Protein AF-A0A2E0ZJZ7-F1 (afdb_monomer_lite)

Sequence (362 aa):
MSSKTAFTGLAMPVFTAFGWAGEETAINYALDQLEQFVHMLHNNLSRQAKGDLPFAGLSKANQSVYISASESPEEDLHIAFFARPLSLEMQLALTDTKALAKALKNAEAQPVMAHRLITELGAEWSFRLQQVQVDDESGEQAHYQDMFKDSITALSPELSAEILSKANYLNSEDKWVTPFFLSRRIPAEQAAAMGLAITDVLRDQIDELLPLIHFLTGRRATSKRKSKPKARTVKPMMGGKDSEEIDVSLETVLKPEDGFTHVSKVKPLHLRRGFINLTSAHWPFFAINSRTETRPVTIYYDGVYDKDSAVWRMLPNDMARIVLSPSVHHWYEDNFSENDEIHVTVTRLDDDEIQISLRPEE

Foldseek 3Di:
DDDPDQQFFQALLLQQCQDPDRDPVSLVVNQSNQQNLFVVLLVPADPQLCQQFVDWGGDPVVSWIKGDNDNPRQQEWIWIWDRHNWWIKTKTKHFHLVLLLQLLVLCLVPVVVLLCLLLVLDQQKWKWKFKWFQDPPPRDIHTDGILDTGGSLPCDSVSSNVSSNVQSVQSVDPGIHIMIMMMGIDTNVRSNVCTSCNSVVVSVSSVSNSVVSCSSRVPDRPPDDDDDDDDDDDDDDDDDDDDDDDDDDDDDDDPPLFWDKDKFWDAPCCLVQVKTWDALVCLVSQDPDPPDFKHFAWEDESSDTDRPWIWGQDPDRRIIMTHHDPVVSVVCNVPDDHGWMKMWIWGQDPPRHIYIYIDGDD

Radius of gyration: 24.53 Å; chains: 1; bounding box: 74×46×66 Å

pLDDT: mean 85.13, std 19.05, range [25.17, 98.06]

Structure (mmCIF, N/CA/C/O backbone):
data_AF-A0A2E0ZJZ7-F1
#
_entry.id   AF-A0A2E0ZJZ7-F1
#
loop_
_atom_site.group_PDB
_atom_site.id
_atom_site.type_symbol
_atom_site.label_atom_id
_atom_site.label_alt_id
_atom_site.label_comp_id
_atom_site.label_asym_id
_atom_site.label_entity_id
_atom_site.label_seq_id
_atom_site.pdbx_PDB_ins_code
_atom_site.Cartn_x
_atom_site.Cartn_y
_atom_site.Cartn_z
_atom_site.occupancy
_atom_site.B_iso_or_equiv
_atom_site.auth_seq_id
_atom_site.auth_comp_id
_atom_site.auth_asym_id
_atom_site.auth_atom_id
_atom_site.pdbx_PDB_model_num
ATOM 1 N N . MET A 1 1 ? -28.013 -5.991 26.334 1.00 32.47 1 MET A N 1
ATOM 2 C CA . MET A 1 1 ? -28.778 -7.032 25.615 1.00 32.47 1 MET A CA 1
ATOM 3 C C . MET A 1 1 ? -28.262 -7.041 24.187 1.00 32.47 1 MET A C 1
ATOM 5 O O . MET A 1 1 ? -28.551 -6.101 23.469 1.00 32.47 1 MET A O 1
ATOM 9 N N . SER A 1 2 ? -27.429 -8.014 23.809 1.00 35.34 2 SER A N 1
ATOM 10 C CA . SER A 1 2 ? -26.933 -8.128 22.430 1.00 35.34 2 SER A CA 1
ATOM 11 C C . SER A 1 2 ? -28.063 -8.702 21.576 1.00 35.34 2 SER A C 1
ATOM 13 O O . SER A 1 2 ? -28.368 -9.894 21.662 1.00 35.34 2 SER A O 1
ATOM 15 N N . SER A 1 3 ? -28.761 -7.854 20.819 1.00 39.97 3 SER A N 1
ATOM 16 C CA . SER A 1 3 ? -29.604 -8.359 19.742 1.00 39.97 3 SER A CA 1
ATOM 17 C C . SER A 1 3 ? -28.661 -8.908 18.679 1.00 39.97 3 SER A C 1
ATOM 19 O O . SER A 1 3 ? -27.978 -8.142 18.007 1.00 39.97 3 SER A O 1
ATOM 21 N N . LYS A 1 4 ? -28.610 -10.237 18.545 1.00 52.44 4 LYS A N 1
ATOM 22 C CA . LYS A 1 4 ? -27.996 -10.933 17.407 1.00 52.44 4 LYS A CA 1
ATOM 23 C C . LYS A 1 4 ? -28.802 -10.636 16.137 1.00 52.44 4 LYS A C 1
ATOM 25 O O . LYS A 1 4 ? -29.485 -11.510 15.609 1.00 52.44 4 LYS A O 1
ATOM 30 N N . THR A 1 5 ? -28.806 -9.389 15.690 1.00 62.69 5 THR A N 1
ATOM 31 C CA . THR A 1 5 ? -29.208 -9.052 14.333 1.00 62.69 5 THR A CA 1
ATOM 32 C C . THR A 1 5 ? -28.130 -9.583 13.397 1.00 62.69 5 THR A C 1
ATOM 34 O O . THR A 1 5 ? -26.939 -9.481 13.680 1.00 62.69 5 THR A O 1
ATOM 37 N N . ALA A 1 6 ? -28.551 -10.254 12.327 1.00 78.25 6 ALA A N 1
ATOM 38 C CA . ALA A 1 6 ? -27.631 -10.636 11.268 1.00 78.25 6 ALA A CA 1
ATOM 39 C C . ALA A 1 6 ? -27.113 -9.355 10.603 1.00 78.25 6 ALA A C 1
ATOM 41 O O . ALA A 1 6 ? -27.899 -8.436 10.363 1.00 78.25 6 ALA A O 1
ATOM 42 N N . PHE A 1 7 ? -25.816 -9.304 10.301 1.00 88.75 7 PHE A N 1
ATOM 43 C CA . PHE A 1 7 ? -25.259 -8.210 9.517 1.00 88.75 7 PHE A CA 1
ATOM 44 C C . PHE A 1 7 ? -25.985 -8.138 8.168 1.00 88.75 7 PHE A C 1
ATOM 46 O O . PHE A 1 7 ? -26.185 -9.166 7.522 1.00 88.75 7 PHE A O 1
ATOM 53 N N . THR A 1 8 ? -26.401 -6.940 7.756 1.00 87.19 8 THR A N 1
ATOM 54 C CA . THR A 1 8 ? -27.129 -6.708 6.490 1.00 87.19 8 THR A CA 1
ATOM 55 C C . THR A 1 8 ? -26.421 -5.716 5.564 1.00 87.19 8 THR A C 1
ATOM 57 O O . THR A 1 8 ? -26.910 -5.438 4.470 1.00 87.19 8 THR A O 1
ATOM 60 N N . GLY A 1 9 ? -25.250 -5.220 5.970 1.00 91.25 9 GLY A N 1
ATOM 61 C CA . GLY A 1 9 ? -24.510 -4.159 5.292 1.00 91.25 9 GLY A CA 1
ATOM 62 C C . GLY A 1 9 ? -24.256 -2.957 6.201 1.00 91.25 9 GLY A C 1
ATOM 63 O O . GLY A 1 9 ? -24.811 -2.854 7.294 1.00 91.25 9 GLY A O 1
ATOM 64 N N . LEU A 1 10 ? -23.418 -2.030 5.736 1.00 92.75 10 LEU A N 1
ATOM 65 C CA . LEU A 1 10 ? -23.143 -0.764 6.423 1.00 92.75 10 LEU A CA 1
ATOM 66 C C . LEU A 1 10 ? -24.044 0.339 5.859 1.00 92.75 10 LEU A C 1
ATOM 68 O O . LEU A 1 10 ? -23.661 1.042 4.936 1.00 92.75 10 LEU A O 1
ATOM 72 N N . ALA A 1 11 ? -25.263 0.481 6.376 1.00 91.56 11 ALA A N 1
ATOM 73 C CA . ALA A 1 11 ? -26.208 1.482 5.874 1.00 91.56 11 ALA A CA 1
ATOM 74 C C . ALA A 1 11 ? -25.771 2.931 6.189 1.00 91.56 11 ALA A C 1
ATOM 76 O O . ALA A 1 11 ? -25.038 3.172 7.147 1.00 91.56 11 ALA A O 1
ATOM 77 N N . MET A 1 12 ? -26.302 3.915 5.446 1.00 91.12 12 MET A N 1
ATOM 78 C CA . MET A 1 12 ? -26.011 5.350 5.646 1.00 91.12 12 MET A CA 1
ATOM 79 C C . MET A 1 12 ? -26.075 5.838 7.107 1.00 91.12 12 MET A C 1
ATOM 81 O O . MET A 1 12 ? -25.184 6.598 7.490 1.00 91.12 12 MET A O 1
ATOM 85 N N . PRO A 1 13 ? -27.030 5.386 7.953 1.00 87.56 13 PRO A N 1
ATOM 86 C CA . PRO A 1 13 ? -27.056 5.747 9.370 1.00 87.56 13 PRO A CA 1
ATOM 87 C C . PRO A 1 13 ? -25.759 5.454 10.137 1.00 87.56 13 PRO A C 1
ATOM 89 O O . PRO A 1 13 ? -25.415 6.216 11.037 1.00 87.56 13 PRO A O 1
ATOM 92 N N . VAL A 1 14 ? -25.017 4.400 9.766 1.00 87.44 14 VAL A N 1
ATOM 93 C CA . VAL A 1 14 ? -23.718 4.061 10.374 1.00 87.44 14 VAL A CA 1
ATOM 94 C C . VAL A 1 14 ? -22.706 5.182 10.142 1.00 87.44 14 VAL A C 1
ATOM 96 O O . VAL A 1 14 ? -21.990 5.565 11.058 1.00 87.44 14 VAL A O 1
ATOM 99 N N . PHE A 1 15 ? -22.669 5.748 8.935 1.00 90.50 15 PHE A N 1
ATOM 100 C CA . PHE A 1 15 ? -21.731 6.813 8.580 1.00 90.50 15 PHE A CA 1
ATOM 101 C C . PHE A 1 15 ? -22.143 8.158 9.175 1.00 90.50 15 PHE A C 1
ATOM 103 O O . PHE A 1 15 ? -21.315 8.869 9.744 1.00 90.50 15 PHE A O 1
ATOM 110 N N . THR A 1 16 ? -23.433 8.493 9.110 1.00 88.06 16 THR A N 1
ATOM 111 C CA . THR A 1 16 ? -23.942 9.768 9.636 1.00 88.06 16 THR A CA 1
ATOM 112 C C . THR A 1 16 ? -23.847 9.869 11.159 1.00 88.06 16 THR A C 1
ATOM 114 O O . THR A 1 16 ? -23.787 10.981 11.682 1.00 88.06 16 THR A O 1
ATOM 117 N N . ALA A 1 17 ? -23.796 8.736 11.873 1.00 85.38 17 ALA A N 1
ATOM 118 C CA . ALA A 1 17 ? -23.660 8.694 13.330 1.00 85.38 17 ALA A CA 1
ATOM 119 C C . ALA A 1 17 ? -22.377 9.368 13.847 1.00 85.38 17 ALA A C 1
ATOM 121 O O . ALA A 1 17 ? -22.380 9.909 14.948 1.00 85.38 17 ALA A O 1
ATOM 122 N N . PHE A 1 18 ? -21.308 9.393 13.046 1.00 83.19 18 PHE A N 1
ATOM 123 C CA . PHE A 1 18 ? -20.023 10.005 13.405 1.00 83.19 18 PHE A CA 1
ATOM 124 C C . PHE A 1 18 ? -19.900 11.478 12.953 1.00 83.19 18 PHE A C 1
ATOM 126 O O . PHE A 1 18 ? -18.799 12.021 12.864 1.00 83.19 18 PHE A O 1
ATOM 133 N N . GLY A 1 19 ? -21.019 12.132 12.608 1.00 74.19 19 GLY A N 1
ATOM 134 C CA . GLY A 1 19 ? -21.083 13.553 12.243 1.00 74.19 19 GLY A CA 1
ATOM 135 C C . GLY A 1 19 ? -21.069 14.514 13.441 1.00 74.19 19 GLY A C 1
ATOM 136 O O . GLY A 1 19 ? -21.130 14.098 14.593 1.00 74.19 19 GLY A O 1
ATOM 137 N N . TRP A 1 20 ? -21.038 15.826 13.160 1.00 57.41 20 TRP A N 1
ATOM 138 C CA . TRP A 1 20 ? -20.856 16.933 14.129 1.00 57.41 20 TRP A CA 1
ATOM 139 C C . TRP A 1 20 ? -21.863 17.009 15.301 1.00 57.41 20 TRP A C 1
ATOM 141 O O . TRP A 1 20 ? -21.691 17.838 16.189 1.00 57.41 20 TRP A O 1
ATOM 151 N N . ALA A 1 21 ? -22.896 16.166 15.325 1.00 56.34 21 ALA A N 1
ATOM 152 C CA . ALA A 1 21 ? -23.897 16.109 16.391 1.00 56.34 21 ALA A CA 1
ATOM 153 C C . ALA A 1 21 ? -24.405 14.676 16.649 1.00 56.34 21 ALA A C 1
ATOM 155 O O . ALA A 1 21 ? -25.584 14.485 16.942 1.00 56.34 21 ALA A O 1
ATOM 156 N N . GLY A 1 22 ? -23.552 13.659 16.481 1.00 62.72 22 GLY A N 1
ATOM 157 C CA . GLY A 1 22 ? -23.935 12.269 16.735 1.00 62.72 22 GLY A CA 1
ATOM 158 C C . GLY A 1 22 ? -24.453 12.073 18.162 1.00 62.72 22 GLY A C 1
ATOM 159 O O . GLY A 1 22 ? -23.711 12.266 19.124 1.00 62.72 22 GLY A O 1
ATOM 160 N N . GLU A 1 23 ? -25.722 11.690 18.313 1.00 78.88 23 GLU A N 1
ATOM 161 C CA . GLU A 1 23 ? -26.253 11.260 19.607 1.00 78.88 23 GLU A CA 1
ATOM 162 C C . GLU A 1 23 ? -25.543 9.969 20.046 1.00 78.88 23 GLU A C 1
ATOM 164 O O . GLU A 1 23 ? -25.270 9.089 19.228 1.00 78.88 23 GLU A O 1
ATOM 169 N N . GLU A 1 24 ? -25.263 9.822 21.344 1.00 84.81 24 GLU A N 1
ATOM 170 C CA . GLU A 1 24 ? -24.568 8.649 21.904 1.00 84.81 24 GLU A CA 1
ATOM 171 C C . GLU A 1 24 ? -25.244 7.324 21.500 1.00 84.81 24 GLU A C 1
ATOM 173 O O . GLU A 1 24 ? -24.589 6.318 21.227 1.00 84.81 24 GLU A O 1
ATOM 178 N N . THR A 1 25 ? -26.570 7.336 21.382 1.00 84.75 25 THR A N 1
ATOM 179 C CA . THR A 1 25 ? -27.388 6.225 20.881 1.00 84.75 25 THR A CA 1
ATOM 180 C C . THR A 1 25 ? -27.070 5.860 19.428 1.00 84.75 25 THR A C 1
ATOM 182 O O . THR A 1 25 ? -26.969 4.674 19.112 1.00 84.75 25 THR A O 1
ATOM 185 N N . ALA A 1 26 ? -26.876 6.849 18.552 1.00 86.50 26 ALA A N 1
ATOM 186 C CA . ALA A 1 26 ? -26.517 6.643 17.151 1.00 86.50 26 ALA A CA 1
ATOM 187 C C . ALA A 1 26 ? -25.087 6.108 17.010 1.00 86.50 26 ALA A C 1
ATOM 189 O O . ALA A 1 26 ? -24.855 5.194 16.220 1.00 86.50 26 ALA A O 1
ATOM 190 N N . ILE A 1 27 ? -24.150 6.625 17.812 1.00 89.06 27 ILE A N 1
ATOM 191 C CA . ILE A 1 27 ? -22.763 6.137 17.846 1.00 89.06 27 ILE A CA 1
ATOM 192 C C . ILE A 1 27 ? -22.732 4.679 18.308 1.00 89.06 27 ILE A C 1
ATOM 194 O O . ILE A 1 27 ? -22.132 3.844 17.641 1.00 89.06 27 ILE A O 1
ATOM 198 N N . ASN A 1 28 ? -23.428 4.342 19.397 1.00 90.44 28 ASN A N 1
ATOM 199 C CA . ASN A 1 28 ? -23.499 2.964 19.886 1.00 90.44 28 ASN A CA 1
ATOM 200 C C . ASN A 1 28 ? -24.112 2.016 18.845 1.00 90.44 28 ASN A C 1
ATOM 202 O O . ASN A 1 28 ? -23.565 0.944 18.603 1.00 90.44 28 ASN A O 1
ATOM 206 N N . TYR A 1 29 ? -25.190 2.431 18.170 1.00 90.12 29 TYR A N 1
ATOM 207 C CA . TYR A 1 29 ? -25.751 1.667 17.054 1.00 90.12 29 TYR A CA 1
ATOM 208 C C . TYR A 1 29 ? -24.724 1.448 15.932 1.00 90.12 29 TYR A C 1
ATOM 210 O O . TYR A 1 29 ? -24.582 0.333 15.431 1.00 90.12 29 TYR A O 1
ATOM 218 N N . ALA A 1 30 ? -23.994 2.493 15.539 1.00 91.94 30 ALA A N 1
ATOM 219 C CA . ALA A 1 30 ? -23.001 2.404 14.478 1.00 91.94 30 ALA A CA 1
ATOM 220 C C . ALA A 1 30 ? -21.819 1.499 14.859 1.00 91.94 30 ALA A C 1
ATOM 222 O O . ALA A 1 30 ? -21.384 0.698 14.033 1.00 91.94 30 ALA A O 1
ATOM 223 N N . LEU A 1 31 ? -21.342 1.564 16.106 1.00 93.44 31 LEU A N 1
ATOM 224 C CA . LEU A 1 31 ? -20.292 0.677 16.616 1.00 93.44 31 LEU A CA 1
ATOM 225 C C . LEU A 1 31 ? -20.757 -0.785 16.659 1.00 93.44 31 LEU A C 1
ATOM 227 O O . LEU A 1 31 ? -20.008 -1.654 16.220 1.00 93.44 31 LEU A O 1
ATOM 231 N N . ASP A 1 32 ? -21.997 -1.058 17.080 1.00 93.38 32 ASP A N 1
ATOM 232 C CA . ASP A 1 32 ? -22.576 -2.409 17.040 1.00 93.38 32 ASP A CA 1
ATOM 233 C C . ASP A 1 32 ? -22.644 -2.948 15.596 1.00 93.38 32 ASP A C 1
ATOM 235 O O . ASP A 1 32 ? -22.355 -4.120 15.343 1.00 93.38 32 ASP A O 1
ATOM 239 N N . GLN A 1 33 ? -23.005 -2.105 14.618 1.00 94.12 33 GLN A N 1
ATOM 240 C CA . GLN A 1 33 ? -23.009 -2.492 13.200 1.00 94.12 33 GLN A CA 1
ATOM 241 C C . GLN A 1 33 ? -21.596 -2.736 12.654 1.00 94.12 33 GLN A C 1
ATOM 243 O O . GLN A 1 33 ? -21.390 -3.694 11.905 1.00 94.12 33 GLN A O 1
ATOM 248 N N . LEU A 1 34 ? -20.618 -1.912 13.038 1.00 95.62 34 LEU A N 1
ATOM 249 C CA . LEU A 1 34 ? -19.218 -2.104 12.660 1.00 95.62 34 LEU A CA 1
ATOM 250 C C . LEU A 1 34 ? -18.634 -3.385 13.270 1.00 95.62 34 LEU A C 1
ATOM 252 O O . LEU A 1 34 ? -17.887 -4.094 12.596 1.00 95.62 34 LEU A O 1
ATOM 256 N N . GLU A 1 35 ? -18.986 -3.718 14.512 1.00 96.12 35 GLU A N 1
ATOM 257 C CA . GLU A 1 35 ? -18.543 -4.952 15.170 1.00 96.12 35 GLU A CA 1
ATOM 258 C C . GLU A 1 35 ? -19.103 -6.192 14.451 1.00 96.12 35 GLU A C 1
ATOM 260 O O . GLU A 1 35 ? -18.371 -7.136 14.146 1.00 96.12 35 GLU A O 1
ATOM 265 N N . GLN A 1 36 ? -20.385 -6.171 14.071 1.00 95.50 36 GLN A N 1
ATOM 266 C CA . GLN A 1 36 ? -20.970 -7.231 13.240 1.00 95.50 36 GLN A CA 1
ATOM 267 C C . GLN A 1 36 ? -20.273 -7.342 11.876 1.00 95.50 36 GLN A C 1
ATOM 269 O O . GLN A 1 36 ? -19.972 -8.449 11.418 1.00 95.50 36 GLN A O 1
ATOM 274 N N . PHE A 1 37 ? -19.990 -6.201 11.246 1.00 96.62 37 PHE A N 1
ATOM 275 C CA . PHE A 1 37 ? -19.263 -6.118 9.984 1.00 96.62 37 PHE A CA 1
ATOM 276 C C . PHE A 1 37 ? -17.874 -6.759 10.077 1.00 96.62 37 PHE A C 1
ATOM 278 O O . PHE A 1 37 ? -17.559 -7.622 9.257 1.00 96.62 37 PHE A O 1
ATOM 285 N N . VAL A 1 38 ? -17.057 -6.390 11.071 1.00 97.38 38 VAL A N 1
ATOM 286 C CA . VAL A 1 38 ? -15.670 -6.870 11.154 1.00 97.38 38 VAL A CA 1
ATOM 287 C C . VAL A 1 38 ? -15.605 -8.365 11.433 1.00 97.38 38 VAL A C 1
ATOM 289 O O . VAL A 1 38 ? -14.770 -9.058 10.858 1.00 97.38 38 VAL A O 1
ATOM 292 N N . HIS A 1 39 ? -16.521 -8.902 12.244 1.00 96.56 39 HIS A N 1
ATOM 293 C CA . HIS A 1 39 ? -16.592 -10.341 12.478 1.00 96.56 39 HIS A CA 1
ATOM 294 C C . HIS A 1 39 ? -17.044 -11.104 11.232 1.00 96.56 39 HIS A C 1
ATOM 296 O O . HIS A 1 39 ? -16.533 -12.193 10.967 1.00 96.56 39 HIS A O 1
ATOM 302 N N . MET A 1 40 ? -17.973 -10.556 10.442 1.00 96.00 40 MET A N 1
ATOM 303 C CA . MET A 1 40 ? -18.354 -11.180 9.176 1.00 96.00 40 MET A CA 1
ATOM 304 C C . MET A 1 40 ? -17.210 -11.121 8.156 1.00 96.00 40 MET A C 1
ATOM 306 O O . MET A 1 40 ? -16.897 -12.138 7.540 1.00 96.00 40 MET A O 1
ATOM 310 N N . LEU A 1 41 ? -16.539 -9.971 8.032 1.00 97.38 41 LEU A N 1
ATOM 311 C CA . LEU A 1 41 ? -15.364 -9.800 7.179 1.00 97.38 41 LEU A CA 1
ATOM 312 C C . LEU A 1 41 ? -14.249 -10.775 7.572 1.00 97.38 41 LEU A C 1
ATOM 314 O O . LEU A 1 41 ? -13.776 -11.528 6.724 1.00 97.38 41 LEU A O 1
ATOM 318 N N . HIS A 1 42 ? -13.886 -10.827 8.858 1.00 97.56 42 HIS A N 1
ATOM 319 C CA . HIS A 1 42 ? -12.864 -11.736 9.380 1.00 97.56 42 HIS A CA 1
ATOM 320 C C . HIS A 1 42 ? -13.201 -13.195 9.078 1.00 97.56 42 HIS A C 1
ATOM 322 O O . HIS A 1 42 ? -12.356 -13.937 8.583 1.00 97.56 42 HIS A O 1
ATOM 328 N N . ASN A 1 43 ? -14.459 -13.601 9.268 1.00 95.44 43 ASN A N 1
ATOM 329 C CA . ASN A 1 43 ? -14.918 -14.948 8.933 1.00 95.44 43 ASN A CA 1
ATOM 330 C C . ASN A 1 43 ? -14.856 -15.265 7.432 1.00 95.44 43 ASN A C 1
ATOM 332 O O . ASN A 1 43 ? -14.677 -16.436 7.083 1.00 95.44 43 ASN A O 1
ATOM 336 N N . ASN A 1 44 ? -14.940 -14.261 6.564 1.00 95.06 44 ASN A N 1
ATOM 337 C CA . ASN A 1 44 ? -14.861 -14.419 5.114 1.00 95.06 44 ASN A CA 1
ATOM 338 C C . ASN A 1 44 ? -13.432 -14.322 4.561 1.00 95.06 44 ASN A C 1
ATOM 340 O O . ASN A 1 44 ? -13.228 -14.628 3.387 1.00 95.06 44 ASN A O 1
ATOM 344 N N . LEU A 1 45 ? -12.442 -13.955 5.382 1.00 96.69 45 LEU A N 1
ATOM 345 C CA . LEU A 1 45 ? -11.043 -13.873 4.963 1.00 96.69 45 LEU A CA 1
ATOM 346 C C . LEU A 1 45 ? -10.501 -15.190 4.405 1.00 96.69 45 LEU A C 1
ATOM 348 O O . LEU A 1 45 ? -10.853 -16.288 4.863 1.00 96.69 45 LEU A O 1
ATOM 352 N N . SER A 1 46 ? -9.561 -15.060 3.464 1.00 94.44 46 SER A N 1
ATOM 353 C CA . SER A 1 46 ? -8.775 -16.184 2.973 1.00 94.44 46 SER A CA 1
ATOM 354 C C . SER A 1 46 ? -8.046 -16.881 4.128 1.00 94.44 46 SER A C 1
ATOM 356 O O . SER A 1 46 ? -7.745 -16.301 5.174 1.00 94.44 46 SER A O 1
ATOM 358 N N . ARG A 1 47 ? -7.728 -18.170 3.955 1.00 92.25 47 ARG A N 1
ATOM 359 C CA . ARG A 1 47 ? -6.993 -18.930 4.982 1.00 92.25 47 ARG A CA 1
ATOM 360 C C . ARG A 1 47 ? -5.643 -18.286 5.312 1.00 92.25 47 ARG A C 1
ATOM 362 O O . ARG A 1 47 ? -5.187 -18.402 6.445 1.00 92.25 47 ARG A O 1
ATOM 369 N N . GLN A 1 48 ? -5.013 -17.666 4.318 1.00 91.31 48 GLN A N 1
ATOM 370 C CA . GLN A 1 48 ? -3.739 -16.986 4.486 1.00 91.31 48 GLN A CA 1
ATOM 371 C C . GLN A 1 48 ? -3.920 -15.710 5.309 1.00 91.31 48 GLN A C 1
ATOM 373 O O . GLN A 1 48 ? -3.304 -15.608 6.364 1.00 91.31 48 GLN A O 1
ATOM 378 N N . ALA A 1 49 ? -4.860 -14.839 4.926 1.00 94.88 49 ALA A N 1
ATOM 379 C CA . ALA A 1 49 ? -5.173 -13.630 5.683 1.00 94.88 49 ALA A CA 1
ATOM 380 C C . ALA A 1 49 ? -5.571 -13.927 7.137 1.00 94.88 49 ALA A C 1
ATOM 382 O O . ALA A 1 49 ? -5.071 -13.274 8.043 1.00 94.88 49 ALA A O 1
ATOM 383 N N . LYS A 1 50 ? -6.374 -14.969 7.398 1.00 94.75 50 LYS A N 1
ATOM 384 C CA . LYS A 1 50 ? -6.688 -15.403 8.777 1.00 94.75 50 LYS A CA 1
ATOM 385 C C . LYS A 1 50 ? -5.474 -15.895 9.561 1.00 94.75 50 LYS A C 1
ATOM 387 O O . LYS A 1 50 ? -5.465 -15.808 10.782 1.00 94.75 50 LYS A O 1
ATOM 392 N N . GLY A 1 51 ? -4.500 -16.493 8.878 1.00 93.44 51 GLY A N 1
ATOM 393 C CA . GLY A 1 51 ? -3.257 -16.937 9.502 1.00 93.44 51 GLY A CA 1
ATOM 394 C C . GLY A 1 51 ? -2.363 -15.763 9.889 1.00 93.44 51 GLY A C 1
ATOM 395 O O . GLY A 1 51 ? -1.745 -15.800 10.948 1.00 93.44 51 GLY A O 1
ATOM 396 N N . ASP A 1 52 ? -2.323 -14.728 9.048 1.00 93.19 52 ASP A N 1
ATOM 397 C CA . ASP A 1 52 ? -1.501 -13.538 9.268 1.00 93.19 52 ASP A CA 1
ATOM 398 C C . ASP A 1 52 ? -2.169 -12.509 10.191 1.00 93.19 52 ASP A C 1
ATOM 400 O O . ASP A 1 52 ? -1.465 -11.785 10.893 1.00 93.19 52 ASP A O 1
ATOM 404 N N . LEU A 1 53 ? -3.504 -12.455 10.207 1.00 95.88 53 LEU A N 1
ATOM 405 C CA . LEU A 1 53 ? -4.325 -11.527 10.989 1.00 95.88 53 LEU A CA 1
ATOM 406 C C . LEU A 1 53 ? -5.445 -12.282 11.742 1.00 95.88 53 LEU A C 1
ATOM 408 O O . LEU A 1 53 ? -6.625 -12.224 11.368 1.00 95.88 53 LEU A O 1
ATOM 412 N N . PRO A 1 54 ? -5.103 -13.064 12.779 1.00 96.12 54 PRO A N 1
ATOM 413 C CA . PRO A 1 54 ? -6.054 -13.962 13.428 1.00 96.12 54 PRO A CA 1
ATOM 414 C C . PRO A 1 54 ? -7.052 -13.259 14.356 1.00 96.12 54 PRO A C 1
ATOM 416 O O . PRO A 1 54 ? -8.066 -13.869 14.699 1.00 96.12 54 PRO A O 1
ATOM 419 N N . PHE A 1 55 ? -6.808 -12.007 14.745 1.00 97.19 55 PHE A N 1
ATOM 420 C CA . PHE A 1 55 ? -7.647 -11.280 15.697 1.00 97.19 55 PHE A CA 1
ATOM 421 C C . PHE A 1 55 ? -8.541 -10.264 14.990 1.00 97.19 55 PHE A C 1
ATOM 423 O O . PHE A 1 55 ? -8.137 -9.653 14.005 1.00 97.19 55 PHE A O 1
ATOM 430 N N . ALA A 1 56 ? -9.753 -10.062 15.502 1.00 97.19 56 ALA A N 1
ATOM 431 C CA . ALA A 1 56 ? -10.655 -9.012 15.049 1.00 97.19 56 ALA A CA 1
ATOM 432 C C . ALA A 1 56 ? -11.518 -8.519 16.210 1.00 97.19 56 ALA A C 1
ATOM 434 O O . ALA A 1 56 ? -11.920 -9.320 17.058 1.00 97.19 56 ALA A O 1
ATOM 435 N N . GLY A 1 57 ? -11.830 -7.225 16.237 1.00 95.88 57 GLY A N 1
ATOM 436 C CA . GLY A 1 57 ? -12.613 -6.655 17.329 1.00 95.88 57 GLY A CA 1
ATOM 437 C C . GLY A 1 57 ? -12.931 -5.174 17.180 1.00 95.88 57 GLY A C 1
ATOM 438 O O . GLY A 1 57 ? -12.672 -4.554 16.149 1.00 95.88 57 GLY A O 1
ATOM 439 N N . LEU A 1 58 ? -13.512 -4.620 18.243 1.00 95.19 58 LEU A N 1
ATOM 440 C CA . LEU A 1 58 ? -13.922 -3.225 18.367 1.00 95.19 58 LEU A CA 1
ATOM 441 C C . LEU A 1 58 ? -12.963 -2.465 19.294 1.00 95.19 58 LEU A C 1
ATOM 443 O O . LEU A 1 58 ? -12.788 -2.833 20.454 1.00 95.19 58 LEU A O 1
ATOM 447 N N . SER A 1 59 ? -12.395 -1.359 18.811 1.00 92.50 59 SER A N 1
ATOM 448 C CA . SER A 1 59 ? -11.726 -0.357 19.641 1.00 92.50 59 SER A CA 1
ATOM 449 C C . SER A 1 59 ? -12.702 0.770 19.961 1.00 92.50 59 SER A C 1
ATOM 451 O O . SER A 1 59 ? -12.980 1.639 19.134 1.00 92.50 59 SER A O 1
ATOM 453 N N . LYS A 1 60 ? -13.229 0.772 21.191 1.00 87.44 60 LYS A N 1
ATOM 454 C CA . LYS A 1 60 ? -14.130 1.838 21.660 1.00 87.44 60 LYS A CA 1
ATOM 455 C C . LYS A 1 60 ? -13.422 3.185 21.778 1.00 87.44 60 LYS A C 1
ATOM 457 O O . LYS A 1 60 ? -14.028 4.204 21.468 1.00 87.44 60 LYS A O 1
ATOM 462 N N . ALA A 1 61 ? -12.155 3.177 22.197 1.00 87.31 61 ALA A N 1
ATOM 463 C CA . ALA A 1 61 ? -11.344 4.385 22.321 1.00 87.31 61 ALA A CA 1
ATOM 464 C C . ALA A 1 61 ? -11.164 5.075 20.962 1.00 87.31 61 ALA A C 1
ATOM 466 O O . ALA A 1 61 ? -11.384 6.276 20.845 1.00 87.31 61 ALA A O 1
ATOM 467 N N . ASN A 1 62 ? -10.874 4.288 19.923 1.00 86.69 62 ASN A N 1
ATOM 468 C CA . ASN A 1 62 ? -10.623 4.801 18.576 1.00 86.69 62 ASN A CA 1
ATOM 469 C C . ASN A 1 62 ? -11.885 4.826 17.697 1.00 86.69 62 ASN A C 1
ATOM 471 O O . ASN A 1 62 ? -11.771 5.090 16.501 1.00 86.69 62 ASN A O 1
ATOM 475 N N . GLN A 1 63 ? -13.060 4.502 18.259 1.00 90.94 63 GLN A N 1
ATOM 476 C CA . GLN A 1 63 ? -14.349 4.385 17.559 1.00 90.94 63 GLN A CA 1
ATOM 477 C C . GLN A 1 63 ? -14.242 3.651 16.211 1.00 90.94 63 GLN A C 1
ATOM 479 O O . GLN A 1 63 ? -14.754 4.092 15.183 1.00 90.94 63 GLN A O 1
ATOM 484 N N . SER A 1 64 ? -13.523 2.533 16.213 1.00 93.88 64 SER A N 1
ATOM 485 C CA . SER A 1 64 ? -13.177 1.780 15.008 1.00 93.88 64 SER A CA 1
ATOM 486 C C . SER A 1 64 ? -13.182 0.290 15.279 1.00 93.88 64 SER A C 1
ATOM 488 O O . SER A 1 64 ? -13.129 -0.157 16.424 1.00 93.88 64 SER A O 1
ATOM 490 N N . VAL A 1 65 ? -13.237 -0.491 14.210 1.00 97.00 65 VAL A N 1
ATOM 491 C CA . VAL A 1 65 ? -13.056 -1.941 14.271 1.00 97.00 65 VAL A CA 1
ATOM 492 C C . VAL A 1 65 ? -11.775 -2.330 13.567 1.00 97.00 65 VAL A C 1
ATOM 494 O O . VAL A 1 65 ? -11.322 -1.617 12.678 1.00 97.00 65 VAL A O 1
ATOM 497 N N . TYR A 1 66 ? -11.174 -3.441 13.968 1.00 97.50 66 TYR A N 1
ATOM 498 C CA . TYR A 1 66 ? -9.868 -3.843 13.468 1.00 97.50 66 TYR A CA 1
ATOM 499 C C . TYR A 1 66 ? -9.793 -5.332 13.160 1.00 97.50 66 TYR A C 1
ATOM 501 O O . TYR A 1 66 ? -10.543 -6.142 13.704 1.00 97.50 66 TYR A O 1
ATOM 509 N N . ILE A 1 67 ? -8.832 -5.670 12.307 1.00 97.94 67 ILE A N 1
ATOM 510 C CA . ILE A 1 67 ? -8.318 -7.013 12.061 1.00 97.94 67 ILE A CA 1
ATOM 511 C C . ILE A 1 67 ? -6.803 -6.942 12.284 1.00 97.94 67 ILE A C 1
ATOM 513 O O . ILE A 1 67 ? -6.140 -6.096 11.695 1.00 97.94 67 ILE A O 1
ATOM 517 N N . SER A 1 68 ? -6.249 -7.772 13.162 1.00 96.94 68 SER A N 1
ATOM 518 C CA . SER A 1 68 ? -4.903 -7.585 13.708 1.00 96.94 68 SER A CA 1
ATOM 519 C C . SER A 1 68 ? -4.102 -8.878 13.766 1.00 96.94 68 SER A C 1
ATOM 521 O O . SER A 1 68 ? -4.644 -9.979 13.903 1.00 96.94 68 SER A O 1
ATOM 523 N N . ALA A 1 69 ? -2.784 -8.718 13.688 1.00 94.75 69 ALA A N 1
ATOM 524 C CA . ALA A 1 69 ? -1.817 -9.772 13.918 1.00 94.75 69 ALA A CA 1
ATOM 525 C C . ALA A 1 69 ? -1.600 -10.129 15.398 1.00 94.75 69 ALA A C 1
ATOM 527 O O . ALA A 1 69 ? -1.243 -11.269 15.696 1.00 94.75 69 ALA A O 1
ATOM 528 N N . SER A 1 70 ? -1.817 -9.171 16.303 1.00 93.44 70 SER A N 1
ATOM 529 C CA . SER A 1 70 ? -1.762 -9.351 17.760 1.00 93.44 70 SER A CA 1
ATOM 530 C C . SER A 1 70 ? -3.144 -9.143 18.388 1.00 93.44 70 SER A C 1
ATOM 532 O O . SER A 1 70 ? -4.007 -8.474 17.812 1.00 93.44 70 SER A O 1
ATOM 534 N N . GLU A 1 71 ? -3.359 -9.726 19.567 1.00 89.69 71 GLU A N 1
ATOM 535 C CA . GLU A 1 71 ? -4.584 -9.551 20.355 1.00 89.69 71 GLU A CA 1
ATOM 536 C C . GLU A 1 71 ? -4.776 -8.080 20.753 1.00 89.69 71 GLU A C 1
ATOM 538 O O . GLU A 1 71 ? -5.897 -7.574 20.738 1.00 89.69 71 GLU A O 1
ATOM 543 N N . SER A 1 72 ? -3.670 -7.377 21.017 1.00 89.31 72 SER A N 1
ATOM 544 C CA . SER A 1 72 ? -3.643 -5.922 21.128 1.00 89.31 72 SER A CA 1
ATOM 545 C C . SER A 1 72 ? -3.231 -5.316 19.780 1.00 89.31 72 SER A C 1
ATOM 547 O O . SER A 1 72 ? -2.103 -5.542 19.338 1.00 89.31 72 SER A O 1
ATOM 549 N N . PRO A 1 73 ? -4.108 -4.563 19.089 1.00 87.00 73 PRO A N 1
ATOM 550 C CA . PRO A 1 73 ? -3.840 -4.101 17.728 1.00 87.00 73 PRO A CA 1
ATOM 551 C C . PRO A 1 73 ? -2.616 -3.191 17.618 1.00 87.00 73 PRO A C 1
ATOM 553 O O . PRO A 1 73 ? -1.939 -3.211 16.600 1.00 87.00 73 PRO A O 1
ATOM 556 N N . GLU A 1 74 ? -2.293 -2.429 18.660 1.00 86.69 74 GLU A N 1
ATOM 557 C CA . GLU A 1 74 ? -1.189 -1.464 18.634 1.00 86.69 74 GLU A CA 1
ATOM 558 C C . GLU A 1 74 ? 0.198 -2.111 18.786 1.00 86.69 74 GLU A C 1
ATOM 560 O O . GLU A 1 74 ? 1.192 -1.432 18.557 1.00 86.69 74 GLU A O 1
ATOM 565 N N . GLU A 1 75 ? 0.276 -3.404 19.129 1.00 90.12 75 GLU A N 1
ATOM 566 C CA . GLU A 1 75 ? 1.539 -4.137 19.339 1.00 90.12 75 GLU A CA 1
ATOM 567 C C . GLU A 1 75 ? 2.153 -4.716 18.052 1.00 90.12 75 GLU A C 1
ATOM 569 O O . GLU A 1 75 ? 3.300 -5.163 18.055 1.00 90.12 75 GLU A O 1
ATOM 574 N N . ASP A 1 76 ? 1.398 -4.771 16.954 1.00 92.12 76 ASP A N 1
ATOM 575 C CA . ASP A 1 76 ? 1.864 -5.297 15.668 1.00 92.12 76 ASP A CA 1
ATOM 576 C C . ASP A 1 76 ? 1.030 -4.673 14.528 1.00 92.12 76 ASP A C 1
ATOM 578 O O . ASP A 1 76 ? 0.244 -3.745 14.717 1.00 92.12 76 ASP A O 1
ATOM 582 N N . LEU A 1 77 ? 1.212 -5.170 13.311 1.00 95.06 77 LEU A N 1
ATOM 583 C CA . LEU A 1 77 ? 0.456 -4.772 12.139 1.00 95.06 77 LEU A CA 1
ATOM 584 C C . LEU A 1 77 ? -1.037 -5.075 12.316 1.00 95.06 77 LEU A C 1
ATOM 586 O O . LEU A 1 77 ? -1.435 -6.212 12.600 1.00 95.06 77 LEU A O 1
ATOM 590 N N . HIS A 1 78 ? -1.865 -4.068 12.052 1.00 96.81 78 HIS A N 1
ATOM 591 C CA . HIS A 1 78 ? -3.315 -4.198 12.043 1.00 96.81 78 HIS A CA 1
ATOM 592 C C . HIS A 1 78 ? -3.942 -3.400 10.899 1.00 96.81 78 HIS A C 1
ATOM 594 O O . HIS A 1 78 ? -3.351 -2.478 10.343 1.00 96.81 78 HIS A O 1
ATOM 600 N N . ILE A 1 79 ? -5.165 -3.773 10.545 1.00 98.00 79 ILE A N 1
ATOM 601 C CA . ILE A 1 79 ? -6.024 -3.061 9.608 1.00 98.00 79 ILE A CA 1
ATOM 602 C C . ILE A 1 79 ? -7.211 -2.537 10.403 1.00 98.00 79 ILE A C 1
ATOM 604 O O . ILE A 1 79 ? -7.998 -3.326 10.925 1.00 98.00 79 ILE A O 1
ATOM 608 N N . ALA A 1 80 ? -7.339 -1.220 10.501 1.00 97.50 80 ALA A N 1
ATOM 609 C CA . ALA A 1 80 ? -8.460 -0.543 11.134 1.00 97.50 80 ALA A CA 1
ATOM 610 C C . ALA A 1 80 ? -9.476 -0.061 10.089 1.00 97.50 80 ALA A C 1
ATOM 612 O O . ALA A 1 80 ? -9.122 0.328 8.975 1.00 97.50 80 ALA A O 1
ATOM 613 N N . PHE A 1 81 ? -10.749 -0.057 10.471 1.00 97.81 81 PHE A N 1
ATOM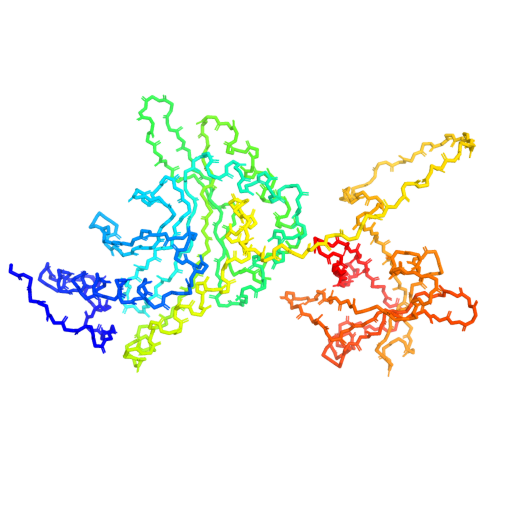 614 C CA . PHE A 1 81 ? -11.860 0.452 9.680 1.00 97.81 81 PHE A CA 1
ATOM 615 C C . PHE A 1 81 ? -12.556 1.573 10.443 1.00 97.81 81 PHE A C 1
ATOM 617 O O . PHE A 1 81 ? -13.068 1.368 11.548 1.00 97.81 81 PHE A O 1
ATOM 624 N N . PHE A 1 82 ? -12.605 2.749 9.826 1.00 95.81 82 PHE A N 1
ATOM 625 C CA . PHE A 1 82 ? -13.238 3.936 10.382 1.00 95.81 82 PHE A CA 1
ATOM 626 C C . PHE A 1 82 ? -14.453 4.306 9.540 1.00 95.81 82 PHE A C 1
ATOM 628 O O . PHE A 1 82 ? -14.323 4.661 8.366 1.00 95.81 82 PHE A O 1
ATOM 635 N N . ALA A 1 83 ? -15.639 4.282 10.142 1.00 94.31 83 ALA A N 1
ATOM 636 C CA . ALA A 1 83 ? -16.787 4.950 9.549 1.00 94.31 83 ALA A CA 1
ATOM 637 C C . ALA A 1 83 ? -16.656 6.456 9.796 1.00 94.31 83 ALA A C 1
ATOM 639 O O . ALA A 1 83 ? -16.582 6.922 10.929 1.00 94.31 83 ALA A O 1
ATOM 640 N N . ARG A 1 84 ? -16.608 7.226 8.713 1.00 91.69 84 ARG A N 1
ATOM 641 C CA . ARG A 1 84 ? -16.627 8.689 8.723 1.00 91.69 84 ARG A CA 1
ATOM 642 C C . ARG A 1 84 ? -17.910 9.174 8.050 1.00 91.69 84 ARG A C 1
ATOM 644 O O . ARG A 1 84 ? -18.454 8.444 7.221 1.00 91.69 84 ARG A O 1
ATOM 651 N N . PRO A 1 85 ? -18.347 10.422 8.299 1.00 90.62 85 PRO A N 1
ATOM 652 C CA . PRO A 1 85 ? -19.588 10.955 7.732 1.00 90.62 85 PRO A CA 1
ATOM 653 C C . PRO A 1 85 ? -19.765 10.756 6.222 1.00 90.62 85 PRO A C 1
ATOM 655 O O . PRO A 1 85 ? -20.883 10.544 5.766 1.00 90.62 85 PRO A O 1
ATOM 658 N N . LEU A 1 86 ? -18.673 10.805 5.453 1.00 92.31 86 LEU A N 1
ATOM 659 C CA . LEU A 1 86 ? -18.700 10.720 3.990 1.00 92.31 86 LEU A CA 1
ATOM 660 C C . LEU A 1 86 ? -17.964 9.498 3.425 1.00 92.31 86 LEU A C 1
ATOM 662 O O . LEU A 1 86 ? -17.897 9.344 2.207 1.00 92.31 86 LEU A O 1
ATOM 666 N N . SER A 1 87 ? -17.401 8.627 4.267 1.00 95.50 87 SER A N 1
ATOM 667 C CA . SER A 1 87 ? -16.581 7.511 3.786 1.00 95.50 87 SER A CA 1
ATOM 668 C C . SER A 1 87 ? -16.380 6.404 4.812 1.00 95.50 87 SER A C 1
ATOM 670 O O . SER A 1 87 ? -16.253 6.684 6.000 1.00 95.50 87 SER A O 1
ATOM 672 N N . LEU A 1 88 ? -16.195 5.176 4.338 1.00 97.38 88 LEU A N 1
ATOM 673 C CA . LEU A 1 88 ? -15.503 4.122 5.071 1.00 97.38 88 LEU A CA 1
ATOM 674 C C . LEU A 1 88 ? -14.004 4.206 4.758 1.00 97.38 88 LEU A C 1
ATOM 676 O O . LEU A 1 88 ? -13.613 4.087 3.599 1.00 97.38 88 LEU A O 1
ATOM 680 N N . GLU A 1 89 ? -13.165 4.413 5.765 1.00 97.50 89 GLU A N 1
ATOM 681 C CA . GLU A 1 89 ? -11.709 4.341 5.617 1.00 97.50 89 GLU A CA 1
ATOM 682 C C . GLU A 1 89 ? -11.216 2.971 6.080 1.00 97.50 89 GLU A C 1
ATOM 684 O O . GLU A 1 89 ? -11.460 2.589 7.221 1.00 97.50 89 GLU A O 1
ATOM 689 N N . MET A 1 90 ? -10.514 2.258 5.204 1.00 98.00 90 MET A N 1
ATOM 690 C CA . MET A 1 90 ? -9.698 1.095 5.545 1.00 98.00 90 MET A CA 1
ATOM 691 C C . MET A 1 90 ? -8.253 1.571 5.673 1.00 98.00 90 MET A C 1
ATOM 693 O O . MET A 1 90 ? -7.745 2.225 4.764 1.00 98.00 90 MET A O 1
ATOM 697 N N . GLN A 1 91 ? -7.598 1.262 6.786 1.00 97.88 91 GLN A N 1
ATOM 698 C CA . GLN A 1 91 ? -6.249 1.727 7.077 1.00 97.88 91 GLN A CA 1
ATOM 699 C C . GLN A 1 91 ? -5.394 0.578 7.602 1.00 97.88 91 GLN A C 1
ATOM 701 O O . GLN A 1 91 ? -5.643 0.067 8.688 1.00 97.88 91 GLN A O 1
ATOM 706 N N . LEU A 1 92 ? -4.373 0.189 6.843 1.00 97.81 92 LEU A N 1
ATOM 707 C CA . LEU A 1 92 ? -3.272 -0.625 7.340 1.00 97.81 92 LEU A CA 1
ATOM 708 C C . LEU A 1 92 ? -2.355 0.272 8.177 1.00 97.81 92 LEU A C 1
ATOM 710 O O . LEU A 1 92 ? -1.911 1.311 7.689 1.00 97.81 92 LEU A O 1
ATOM 714 N N . ALA A 1 93 ? -2.063 -0.132 9.406 1.00 97.06 93 ALA A N 1
ATOM 715 C CA . ALA A 1 93 ? -1.285 0.643 10.358 1.00 97.06 93 ALA A CA 1
ATOM 716 C C . ALA A 1 93 ? -0.181 -0.204 11.001 1.00 97.06 93 ALA A C 1
ATOM 718 O O . ALA A 1 93 ? -0.374 -1.378 11.331 1.00 97.06 93 ALA A O 1
ATOM 719 N N . LEU A 1 94 ? 0.975 0.428 11.197 1.00 96.31 94 LEU A N 1
ATOM 720 C CA . LEU A 1 94 ? 2.090 -0.092 11.976 1.00 96.31 94 LEU A CA 1
ATOM 721 C C . LEU A 1 94 ? 2.615 1.033 12.869 1.00 96.31 94 LEU A C 1
ATOM 723 O O . LEU A 1 94 ? 3.135 2.035 12.377 1.00 96.31 94 LEU A O 1
ATOM 727 N N . THR A 1 95 ? 2.429 0.882 14.176 1.00 94.88 95 THR A N 1
ATOM 728 C CA . THR A 1 95 ? 2.703 1.932 15.172 1.00 94.88 95 THR A CA 1
ATOM 729 C C . THR A 1 95 ? 3.694 1.492 16.244 1.00 94.88 95 THR A C 1
ATOM 731 O O . THR A 1 95 ? 4.389 2.339 16.795 1.00 94.88 95 THR A O 1
ATOM 734 N N . ASP A 1 96 ? 3.792 0.189 16.527 1.00 94.25 96 ASP A N 1
ATOM 735 C CA . ASP A 1 96 ? 4.758 -0.353 17.487 1.00 94.25 96 ASP A CA 1
ATOM 736 C C . ASP A 1 96 ? 6.202 -0.170 17.002 1.00 94.25 96 ASP A C 1
ATOM 738 O O . ASP A 1 96 ? 6.551 -0.528 15.873 1.00 94.25 96 ASP A O 1
ATOM 742 N N . THR A 1 97 ? 7.070 0.319 17.887 1.00 92.81 97 THR A N 1
ATOM 743 C CA . THR A 1 97 ? 8.473 0.623 17.581 1.00 92.81 97 THR A CA 1
ATOM 744 C C . THR A 1 97 ? 9.252 -0.602 17.096 1.00 92.81 97 THR A C 1
ATOM 746 O O . THR A 1 97 ? 10.079 -0.478 16.189 1.00 92.81 97 THR A O 1
ATOM 749 N N . LYS A 1 98 ? 9.014 -1.800 17.653 1.00 92.94 98 LYS A N 1
ATOM 750 C CA . LYS A 1 98 ? 9.740 -3.022 17.257 1.00 92.94 98 LYS A CA 1
ATOM 751 C C . LYS A 1 98 ? 9.247 -3.544 15.915 1.00 92.94 98 LYS A C 1
ATOM 753 O O . LYS A 1 98 ? 10.057 -3.974 15.089 1.00 92.94 98 LYS A O 1
ATOM 758 N N . ALA A 1 99 ? 7.936 -3.518 15.698 1.00 93.75 99 ALA A N 1
ATOM 759 C CA . ALA A 1 99 ? 7.338 -3.912 14.435 1.00 93.75 99 ALA A CA 1
ATOM 760 C C . ALA A 1 99 ? 7.782 -2.963 13.305 1.00 93.75 99 ALA A C 1
ATOM 762 O O . ALA A 1 99 ? 8.222 -3.431 12.251 1.00 93.75 99 ALA A O 1
ATOM 763 N N . LEU A 1 100 ? 7.793 -1.649 13.566 1.00 95.50 100 LEU A N 1
ATOM 764 C CA . LEU A 1 100 ? 8.334 -0.621 12.673 1.00 95.50 100 LEU A CA 1
ATOM 765 C C . LEU A 1 100 ? 9.809 -0.854 12.353 1.00 95.50 100 LEU A C 1
ATOM 767 O O . LEU A 1 100 ? 10.165 -0.903 11.180 1.00 95.50 100 LEU A O 1
ATOM 771 N N . ALA A 1 101 ? 10.659 -1.088 13.357 1.00 95.00 101 ALA A N 1
ATOM 772 C CA . ALA A 1 101 ? 12.085 -1.335 13.137 1.00 95.00 101 ALA A CA 1
ATOM 773 C C . ALA A 1 101 ? 12.328 -2.525 12.193 1.00 95.00 101 ALA A C 1
ATOM 775 O O . ALA A 1 101 ? 13.240 -2.506 11.368 1.00 95.00 101 ALA A O 1
ATOM 776 N N . LYS A 1 102 ? 11.495 -3.570 12.277 1.00 95.00 102 LYS A N 1
ATOM 777 C CA . LYS A 1 102 ? 11.567 -4.709 11.356 1.00 95.00 102 LYS A CA 1
ATOM 778 C C . LYS A 1 102 ? 11.140 -4.325 9.938 1.00 95.00 102 LYS A C 1
ATOM 780 O O . LYS A 1 102 ? 11.856 -4.638 8.988 1.00 95.00 102 LYS A O 1
ATOM 785 N N . ALA A 1 103 ? 9.996 -3.661 9.807 1.00 95.88 103 ALA A N 1
ATOM 786 C CA . ALA A 1 103 ? 9.438 -3.261 8.521 1.00 95.88 103 ALA A CA 1
ATOM 787 C C . ALA A 1 103 ? 10.346 -2.275 7.776 1.00 95.88 103 ALA A C 1
ATOM 789 O O . ALA A 1 103 ? 10.656 -2.483 6.604 1.00 95.88 103 ALA A O 1
ATOM 790 N N . LEU A 1 104 ? 10.833 -1.251 8.475 1.00 96.56 104 LEU A N 1
ATOM 791 C CA . LEU A 1 104 ? 11.712 -0.219 7.932 1.00 96.56 104 LEU A CA 1
ATOM 792 C C . LEU A 1 104 ? 13.082 -0.784 7.553 1.00 96.56 104 LEU A C 1
ATOM 794 O O . LEU A 1 104 ? 13.606 -0.453 6.494 1.00 96.56 104 LEU A O 1
ATOM 798 N N . LYS A 1 105 ? 13.624 -1.724 8.336 1.00 95.12 105 LYS A N 1
ATOM 799 C CA . LYS A 1 105 ? 14.851 -2.440 7.966 1.00 95.12 105 LYS A CA 1
ATOM 800 C C . LYS A 1 105 ? 14.681 -3.291 6.705 1.00 95.12 105 LYS A C 1
ATOM 802 O O . LYS A 1 105 ? 15.602 -3.359 5.894 1.00 95.12 105 LYS A O 1
ATOM 807 N N . ASN A 1 106 ? 13.534 -3.950 6.529 1.00 93.75 106 ASN A N 1
ATOM 808 C CA . ASN A 1 106 ? 13.244 -4.683 5.293 1.00 93.75 106 ASN A CA 1
ATOM 809 C C . ASN A 1 106 ? 13.121 -3.724 4.102 1.00 93.75 106 ASN A C 1
ATOM 811 O O . ASN A 1 106 ? 13.665 -4.008 3.036 1.00 93.75 106 ASN A O 1
ATOM 815 N N . ALA A 1 107 ? 12.466 -2.577 4.301 1.00 94.75 107 ALA A N 1
ATOM 816 C CA . ALA A 1 107 ? 12.333 -1.549 3.279 1.00 94.75 107 ALA A CA 1
ATOM 817 C C . ALA A 1 107 ? 13.683 -0.948 2.864 1.00 94.75 107 ALA A C 1
ATOM 819 O O . ALA A 1 107 ? 13.951 -0.819 1.676 1.00 94.75 107 ALA A O 1
ATOM 820 N N . GLU A 1 108 ? 14.563 -0.658 3.822 1.00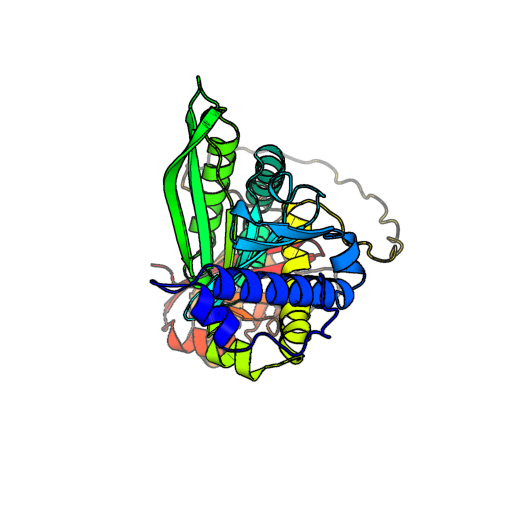 92.88 108 GLU A N 1
ATOM 821 C CA . GLU A 1 108 ? 15.916 -0.169 3.548 1.00 92.88 108 GLU A CA 1
ATOM 822 C C . GLU A 1 108 ? 16.788 -1.223 2.848 1.00 92.88 108 GLU A C 1
ATOM 824 O O . GLU A 1 108 ? 17.590 -0.891 1.978 1.00 92.88 108 GLU A O 1
ATOM 829 N N . ALA A 1 109 ? 16.621 -2.506 3.184 1.00 91.56 109 ALA A N 1
ATOM 830 C CA . ALA A 1 109 ? 17.362 -3.592 2.545 1.00 91.56 109 ALA A CA 1
ATOM 831 C C . ALA A 1 109 ? 16.907 -3.877 1.103 1.00 91.56 109 ALA A C 1
ATOM 833 O O . ALA A 1 109 ? 17.704 -4.360 0.299 1.00 91.56 109 ALA A O 1
ATOM 834 N N . GLN A 1 110 ? 15.636 -3.620 0.783 1.00 90.00 110 GLN A N 1
ATOM 835 C CA . GLN A 1 110 ? 15.049 -3.853 -0.537 1.00 90.00 110 GLN A CA 1
ATOM 836 C C . GLN A 1 110 ? 14.153 -2.670 -0.963 1.00 90.00 110 GLN A C 1
ATOM 838 O O . GLN A 1 110 ? 12.930 -2.818 -1.057 1.00 90.00 110 GLN A O 1
ATOM 843 N N . PRO A 1 111 ? 14.736 -1.493 -1.262 1.00 90.44 111 PRO A N 1
ATOM 844 C CA . PRO A 1 111 ? 13.972 -0.265 -1.493 1.00 90.44 111 PRO A CA 1
ATOM 845 C C . PRO A 1 111 ? 13.066 -0.346 -2.725 1.00 90.44 111 PRO A C 1
ATOM 847 O O . PRO A 1 111 ? 11.934 0.127 -2.690 1.00 90.44 111 PRO A O 1
ATOM 850 N N . VAL A 1 112 ? 13.518 -1.013 -3.794 1.00 87.56 112 VAL A N 1
ATOM 851 C CA . VAL A 1 112 ? 12.719 -1.194 -5.019 1.00 87.56 112 VAL A CA 1
ATOM 852 C C . VAL A 1 112 ? 11.497 -2.080 -4.762 1.00 87.56 112 VAL A C 1
ATOM 854 O O . VAL A 1 112 ? 10.406 -1.765 -5.229 1.00 87.56 112 VAL A O 1
ATOM 857 N N . MET A 1 113 ? 11.649 -3.151 -3.973 1.00 88.94 113 MET A N 1
ATOM 858 C CA . MET A 1 113 ? 10.519 -4.005 -3.585 1.00 88.94 113 MET A CA 1
ATOM 859 C C . MET A 1 113 ? 9.542 -3.279 -2.668 1.00 88.94 113 MET A C 1
ATOM 861 O O . MET A 1 113 ? 8.336 -3.405 -2.856 1.00 88.94 113 MET A O 1
ATOM 865 N N . ALA A 1 114 ? 10.047 -2.516 -1.695 1.00 93.69 114 ALA A N 1
ATOM 866 C CA . ALA A 1 114 ? 9.209 -1.735 -0.792 1.00 93.69 114 ALA A CA 1
ATOM 867 C C . ALA A 1 114 ? 8.359 -0.726 -1.566 1.00 93.69 114 ALA A C 1
ATOM 869 O O . ALA A 1 114 ? 7.139 -0.706 -1.411 1.00 93.69 114 ALA A O 1
ATOM 870 N N . HIS A 1 115 ? 9.005 0.055 -2.438 1.00 94.44 115 HIS A N 1
ATOM 871 C CA . HIS A 1 115 ? 8.338 1.004 -3.323 1.00 94.44 115 HIS A CA 1
ATOM 872 C C . HIS A 1 115 ? 7.253 0.305 -4.142 1.00 94.44 115 HIS A C 1
ATOM 874 O O . HIS A 1 115 ? 6.093 0.693 -4.056 1.00 94.44 115 HIS A O 1
ATOM 880 N N . ARG A 1 116 ? 7.605 -0.785 -4.831 1.00 90.00 116 ARG A N 1
ATOM 881 C CA . ARG A 1 116 ? 6.678 -1.545 -5.669 1.00 90.00 116 ARG A CA 1
ATOM 882 C C . ARG A 1 116 ? 5.464 -2.076 -4.924 1.00 90.00 116 ARG A C 1
ATOM 884 O O . ARG A 1 116 ? 4.344 -1.905 -5.386 1.00 90.00 116 ARG A O 1
ATOM 891 N N . LEU A 1 117 ? 5.669 -2.730 -3.785 1.00 93.62 117 LEU A N 1
ATOM 892 C CA . LEU A 1 117 ? 4.569 -3.313 -3.017 1.00 93.62 117 LEU A CA 1
ATOM 893 C C . LEU A 1 117 ? 3.630 -2.245 -2.445 1.00 93.62 117 LEU A C 1
ATOM 895 O O . LEU A 1 117 ? 2.459 -2.533 -2.214 1.00 93.62 117 LEU A O 1
ATOM 899 N N . ILE A 1 118 ? 4.132 -1.029 -2.216 1.00 94.69 118 ILE A N 1
ATOM 900 C CA . ILE A 1 118 ? 3.311 0.111 -1.814 1.00 94.69 118 ILE A CA 1
ATOM 901 C C . ILE A 1 118 ? 2.529 0.653 -3.014 1.00 94.69 118 ILE A C 1
ATOM 903 O O . ILE A 1 118 ? 1.322 0.837 -2.900 1.00 94.69 118 ILE A O 1
ATOM 907 N N . THR A 1 119 ? 3.187 0.906 -4.149 1.00 92.50 119 THR A N 1
ATOM 908 C CA . THR A 1 119 ? 2.594 1.584 -5.316 1.00 92.50 119 THR A CA 1
ATOM 909 C C . THR A 1 119 ? 1.691 0.689 -6.170 1.00 92.50 119 THR A C 1
ATOM 911 O O . THR A 1 119 ? 0.736 1.190 -6.764 1.00 92.50 119 THR A O 1
ATOM 914 N N . GLU A 1 120 ? 1.901 -0.634 -6.183 1.00 90.38 120 GLU A N 1
ATOM 915 C CA . GLU A 1 120 ? 1.029 -1.595 -6.886 1.00 90.38 120 GLU A CA 1
ATOM 916 C C . GLU A 1 120 ? -0.408 -1.636 -6.325 1.00 90.38 120 GLU A C 1
ATOM 918 O O . GLU A 1 120 ? -1.305 -2.132 -7.005 1.00 90.38 120 GLU A O 1
ATOM 923 N N . LEU A 1 121 ? -0.663 -1.076 -5.134 1.00 91.12 121 LEU A N 1
ATOM 924 C CA . LEU A 1 121 ? -2.010 -0.983 -4.553 1.00 91.12 121 LEU A CA 1
ATOM 925 C C . LEU A 1 121 ? -2.958 -0.067 -5.357 1.00 91.12 121 LEU A C 1
ATOM 927 O O . LEU A 1 121 ? -4.180 -0.196 -5.261 1.00 91.12 121 LEU A O 1
ATOM 931 N N . GLY A 1 122 ? -2.411 0.837 -6.172 1.00 87.38 122 GLY A N 1
ATOM 932 C CA . GLY A 1 122 ? -3.157 1.734 -7.057 1.00 87.38 122 GLY A CA 1
ATOM 933 C C . GLY A 1 122 ? -3.553 3.090 -6.453 1.00 87.38 122 GLY A C 1
ATOM 934 O O . GLY A 1 122 ? -3.542 3.305 -5.244 1.00 87.38 122 GLY A O 1
ATOM 935 N N . ALA A 1 123 ? -3.945 4.024 -7.324 1.00 88.31 123 ALA A N 1
ATOM 936 C CA . ALA A 1 123 ? -4.123 5.451 -7.011 1.00 88.31 123 ALA A CA 1
ATOM 937 C C . ALA A 1 123 ? -5.188 5.791 -5.950 1.00 88.31 123 ALA A C 1
ATOM 939 O O . ALA A 1 123 ? -5.214 6.904 -5.433 1.00 88.31 123 ALA A O 1
ATOM 940 N N . GLU A 1 124 ? -6.057 4.842 -5.607 1.00 91.25 124 GLU A N 1
ATOM 941 C CA . GLU A 1 124 ? -7.074 5.006 -4.560 1.00 91.25 124 GLU A CA 1
ATOM 942 C C . GLU A 1 124 ? -6.492 4.922 -3.137 1.00 91.25 124 GLU A C 1
ATOM 944 O O . GLU A 1 124 ? -7.202 5.163 -2.153 1.00 91.25 124 GLU A O 1
ATOM 949 N N . TRP A 1 125 ? -5.216 4.551 -3.013 1.00 96.06 125 TRP A N 1
ATOM 950 C CA . TRP A 1 125 ? -4.509 4.475 -1.744 1.00 96.06 125 TRP A CA 1
ATOM 951 C C . TRP A 1 125 ? -3.649 5.711 -1.504 1.00 96.06 125 TRP A C 1
ATOM 953 O O . TRP A 1 125 ? -3.001 6.257 -2.396 1.00 96.06 125 TRP A O 1
ATOM 963 N N . SER A 1 126 ? -3.586 6.105 -0.240 1.00 97.19 126 SER A N 1
ATOM 964 C CA . SER A 1 126 ? -2.668 7.124 0.250 1.00 97.19 126 SER A CA 1
ATOM 965 C C . SER A 1 126 ? -1.677 6.516 1.227 1.00 97.19 126 SER A C 1
ATOM 967 O O . SER A 1 126 ? -2.031 5.639 2.021 1.00 97.19 126 SER A O 1
ATOM 969 N N . PHE A 1 127 ? -0.439 6.993 1.166 1.00 97.69 127 PHE A N 1
ATOM 970 C CA . PHE A 1 127 ? 0.614 6.628 2.096 1.00 97.69 127 PHE A CA 1
ATOM 971 C C . PHE A 1 127 ? 0.892 7.791 3.039 1.00 97.69 127 PHE A C 1
ATOM 973 O O . PHE A 1 127 ? 0.999 8.947 2.623 1.00 97.69 127 PHE A O 1
ATOM 980 N N . ARG A 1 128 ? 1.005 7.483 4.329 1.00 98.06 128 ARG A N 1
ATOM 981 C CA . ARG A 1 128 ? 1.404 8.435 5.356 1.00 98.06 128 ARG A CA 1
ATOM 982 C C . ARG A 1 128 ? 2.493 7.829 6.225 1.00 98.06 128 ARG A C 1
ATOM 984 O O . ARG A 1 128 ? 2.280 6.808 6.874 1.00 98.06 128 ARG A O 1
ATOM 991 N N . LEU A 1 129 ? 3.624 8.517 6.281 1.00 97.94 129 LEU A N 1
ATOM 992 C CA . LEU A 1 129 ? 4.737 8.215 7.168 1.00 97.94 129 LEU A CA 1
ATOM 993 C C . LEU A 1 129 ? 4.917 9.395 8.111 1.00 97.94 129 LEU A C 1
ATOM 995 O O . LEU A 1 129 ? 5.134 10.526 7.668 1.00 97.94 129 LEU A O 1
ATOM 999 N N . GLN A 1 130 ? 4.767 9.152 9.406 1.00 97.69 130 GLN A N 1
ATOM 1000 C CA . GLN A 1 130 ? 4.833 10.204 10.413 1.00 97.69 130 GLN A CA 1
ATOM 1001 C C . GLN A 1 130 ? 6.177 10.199 11.126 1.00 97.69 130 GLN A C 1
ATOM 1003 O O . GLN A 1 130 ? 6.839 9.173 11.211 1.00 97.69 130 GLN A O 1
ATOM 1008 N N . GLN A 1 131 ? 6.540 11.342 11.693 1.00 96.94 131 GLN A N 1
ATOM 1009 C CA . GLN A 1 131 ? 7.539 11.443 12.744 1.00 96.94 131 GLN A CA 1
ATOM 1010 C C . GLN A 1 131 ? 6.820 11.870 14.022 1.00 96.94 131 GLN A C 1
ATOM 1012 O O . GLN A 1 131 ? 6.192 12.932 14.074 1.00 96.94 131 GLN A O 1
ATOM 1017 N N . VAL A 1 132 ? 6.896 11.024 15.041 1.00 96.94 132 VAL A N 1
ATOM 1018 C CA . VAL A 1 132 ? 6.275 11.223 16.349 1.00 96.94 132 VAL A CA 1
ATOM 1019 C C . VAL A 1 132 ? 7.382 11.327 17.382 1.00 96.94 132 VAL A C 1
ATOM 1021 O O . VAL A 1 132 ? 8.263 10.471 17.434 1.00 96.94 132 VAL A O 1
ATOM 1024 N N . GLN A 1 133 ? 7.352 12.396 18.171 1.00 95.06 133 GLN A N 1
ATOM 1025 C CA . GLN A 1 133 ? 8.264 12.585 19.287 1.00 95.06 133 GLN A CA 1
ATOM 1026 C C . GLN A 1 133 ? 7.734 11.829 20.503 1.00 95.06 133 GLN A C 1
ATOM 1028 O O . GLN A 1 133 ? 6.565 11.978 20.855 1.00 95.06 133 GLN A O 1
ATOM 1033 N N . VAL A 1 134 ? 8.602 11.057 21.142 1.00 93.56 134 VAL A N 1
ATOM 1034 C CA . VAL A 1 134 ? 8.378 10.468 22.459 1.00 93.56 134 VAL A CA 1
ATOM 1035 C C . VAL A 1 134 ? 8.992 11.404 23.490 1.00 93.56 134 VAL A C 1
ATOM 1037 O O . VAL A 1 134 ? 10.132 11.846 23.340 1.00 93.56 134 VAL A O 1
ATOM 1040 N N . ASP A 1 135 ? 8.212 11.763 24.500 1.00 90.81 135 ASP A N 1
ATOM 1041 C CA . ASP A 1 135 ? 8.707 12.521 25.640 1.00 90.81 135 ASP A CA 1
ATOM 1042 C C . ASP A 1 135 ? 9.500 11.606 26.589 1.00 90.81 135 ASP A C 1
ATOM 1044 O O . ASP A 1 135 ? 8.990 10.582 27.043 1.00 90.81 135 ASP A O 1
ATOM 1048 N N . ASP A 1 136 ? 10.746 11.980 26.891 1.00 84.56 136 ASP A N 1
ATOM 1049 C CA . ASP A 1 136 ? 11.687 11.140 27.649 1.00 84.56 136 ASP A CA 1
ATOM 1050 C C . ASP A 1 136 ? 11.242 10.899 29.108 1.00 84.56 136 ASP A C 1
ATOM 1052 O O . ASP A 1 136 ? 11.660 9.921 29.730 1.00 84.56 136 ASP A O 1
ATOM 1056 N N . GLU A 1 137 ? 10.410 11.783 29.676 1.00 84.69 137 GLU A N 1
ATOM 1057 C CA . GLU A 1 137 ? 9.981 11.717 31.080 1.00 84.69 137 GLU A CA 1
ATOM 1058 C C . GLU A 1 137 ? 8.639 10.992 31.258 1.00 84.69 137 GLU A C 1
ATOM 1060 O O . GLU A 1 137 ? 8.476 10.197 32.188 1.00 84.69 137 GLU A O 1
ATOM 1065 N N . SER A 1 138 ? 7.673 11.268 30.382 1.00 87.12 138 SER A N 1
ATOM 1066 C CA . SER A 1 138 ? 6.302 10.749 30.460 1.00 87.12 138 SER A CA 1
ATOM 1067 C C . SER A 1 138 ? 6.040 9.550 29.544 1.00 87.12 138 SER A C 1
ATOM 1069 O O . SER A 1 138 ? 5.096 8.796 29.784 1.00 87.12 138 SER A O 1
ATOM 1071 N N . GLY A 1 139 ? 6.856 9.359 28.502 1.00 84.62 139 GLY A N 1
ATOM 1072 C CA . GLY A 1 139 ? 6.604 8.391 27.434 1.00 84.62 139 GLY A CA 1
ATOM 1073 C C . GLY A 1 139 ? 5.435 8.774 26.520 1.00 84.62 139 GLY A C 1
ATOM 1074 O O . GLY A 1 139 ? 5.032 7.968 25.678 1.00 84.62 139 GLY A O 1
ATOM 1075 N N . GLU A 1 140 ? 4.865 9.974 26.678 1.00 88.81 140 GLU A N 1
ATOM 1076 C CA . GLU A 1 140 ? 3.777 10.449 25.830 1.00 88.81 140 GLU A CA 1
ATOM 1077 C C . GLU A 1 140 ? 4.267 10.699 24.402 1.00 88.81 140 GLU A C 1
ATOM 1079 O O . GLU A 1 140 ? 5.377 11.174 24.159 1.00 88.81 140 GLU A O 1
ATOM 1084 N N . GLN A 1 141 ? 3.408 10.365 23.442 1.00 91.31 141 GLN A N 1
ATOM 1085 C CA . GLN A 1 141 ? 3.691 10.504 22.023 1.00 91.31 141 GLN A CA 1
ATOM 1086 C C . GLN A 1 141 ? 2.998 11.742 21.460 1.00 91.31 141 GLN A C 1
ATOM 1088 O O . GLN A 1 141 ? 1.775 11.872 21.532 1.00 91.31 141 GLN A O 1
ATOM 1093 N N . ALA A 1 142 ? 3.775 12.631 20.845 1.00 92.69 142 ALA A N 1
ATOM 1094 C CA . ALA A 1 142 ? 3.282 13.836 20.194 1.00 92.69 142 ALA A CA 1
ATOM 1095 C C . ALA A 1 142 ? 3.653 13.843 18.708 1.00 92.69 142 ALA A C 1
ATOM 1097 O O . ALA A 1 142 ? 4.802 13.614 18.325 1.00 92.69 142 ALA A O 1
ATOM 1098 N N . HIS A 1 143 ? 2.677 14.130 17.845 1.00 94.31 143 HIS A N 1
ATOM 1099 C CA . HIS A 1 143 ? 2.940 14.308 16.416 1.00 94.31 143 HIS A CA 1
ATOM 1100 C C . HIS A 1 143 ? 3.891 15.491 16.199 1.00 94.31 143 HIS A C 1
ATOM 1102 O O . HIS A 1 143 ? 3.614 16.596 16.662 1.00 94.31 143 HIS A O 1
ATOM 1108 N N . TYR A 1 144 ? 5.001 15.250 15.497 1.00 94.62 144 TYR A N 1
ATOM 1109 C CA . TYR A 1 144 ? 5.993 16.277 15.186 1.00 94.62 144 TYR A CA 1
ATOM 1110 C C . TYR A 1 144 ? 5.828 16.784 13.751 1.00 94.62 144 TYR A C 1
ATOM 1112 O O . TYR A 1 144 ? 5.605 17.973 13.532 1.00 94.62 144 TYR A O 1
ATOM 1120 N N . GLN A 1 145 ? 5.890 15.883 12.764 1.00 95.94 145 GLN A N 1
ATOM 1121 C CA . GLN A 1 145 ? 5.623 16.209 11.359 1.00 95.94 145 GLN A CA 1
ATOM 1122 C C . GLN A 1 145 ? 5.190 14.977 10.559 1.00 95.94 145 GLN A C 1
ATOM 1124 O O . GLN A 1 145 ? 5.381 13.837 10.983 1.00 95.94 145 GLN A O 1
ATOM 1129 N N . ASP A 1 146 ? 4.612 15.198 9.379 1.00 97.00 146 ASP A N 1
ATOM 1130 C CA . ASP A 1 146 ? 4.423 14.140 8.384 1.00 97.00 146 ASP A CA 1
ATOM 1131 C C . ASP A 1 146 ? 5.653 14.130 7.459 1.00 97.00 146 ASP A C 1
ATOM 1133 O O . ASP A 1 146 ? 5.929 15.122 6.789 1.00 97.00 146 ASP A O 1
ATOM 1137 N N . MET A 1 147 ? 6.410 13.029 7.445 1.00 96.38 147 MET A N 1
ATOM 1138 C CA . MET A 1 147 ? 7.557 12.847 6.541 1.00 96.38 147 MET A CA 1
ATOM 1139 C C . MET A 1 147 ? 7.096 12.636 5.099 1.00 96.38 147 MET A C 1
ATOM 1141 O O . MET A 1 147 ? 7.761 13.060 4.161 1.00 96.38 147 MET A O 1
ATOM 1145 N N . PHE A 1 148 ? 5.945 11.984 4.940 1.00 97.38 148 PHE A N 1
ATOM 1146 C CA . PHE A 1 148 ? 5.225 11.861 3.683 1.00 97.38 148 PHE A CA 1
ATOM 1147 C C . PHE A 1 148 ? 3.731 11.743 3.973 1.00 97.38 148 PHE A C 1
ATOM 1149 O O . PHE A 1 148 ? 3.334 11.089 4.942 1.00 97.38 148 PHE A O 1
ATOM 1156 N N . LYS A 1 149 ? 2.902 12.377 3.143 1.00 97.06 149 LYS A N 1
ATOM 1157 C CA . LYS A 1 149 ? 1.444 12.270 3.207 1.00 97.06 149 LYS A CA 1
ATOM 1158 C C . LYS A 1 149 ? 0.839 12.657 1.866 1.00 97.06 149 LYS A C 1
ATOM 1160 O O . LYS A 1 149 ? 0.537 13.827 1.643 1.00 97.06 149 LYS A O 1
ATOM 1165 N N . ASP A 1 150 ? 0.642 11.671 1.009 1.00 95.56 150 ASP A N 1
ATOM 1166 C CA . ASP A 1 150 ? 0.020 11.876 -0.297 1.00 95.56 150 ASP A CA 1
ATOM 1167 C C . ASP A 1 150 ? -0.530 10.554 -0.860 1.00 95.56 150 ASP A C 1
ATOM 1169 O O . ASP A 1 150 ? -0.435 9.499 -0.223 1.00 95.56 150 ASP A O 1
ATOM 1173 N N . SER A 1 151 ? -1.114 10.605 -2.055 1.00 93.25 151 SER A N 1
ATOM 1174 C CA . SER A 1 151 ? -1.360 9.433 -2.894 1.00 93.25 151 SER A CA 1
ATOM 1175 C C . SER A 1 151 ? -0.077 8.621 -3.075 1.00 93.25 151 SER A C 1
ATOM 1177 O O . SER A 1 151 ? 1.009 9.179 -3.256 1.00 93.25 151 SER A O 1
ATOM 1179 N N . ILE A 1 152 ? -0.199 7.292 -3.111 1.00 93.12 152 ILE A N 1
ATOM 1180 C CA . ILE A 1 152 ? 0.941 6.416 -3.413 1.00 93.12 152 ILE A CA 1
ATOM 1181 C C . ILE A 1 152 ? 1.545 6.695 -4.800 1.00 93.12 152 ILE A C 1
ATOM 1183 O O . ILE A 1 152 ? 2.715 6.416 -5.021 1.00 93.12 152 ILE A O 1
ATOM 1187 N N . THR A 1 153 ? 0.786 7.285 -5.729 1.00 87.69 153 THR A N 1
ATOM 1188 C CA . THR A 1 153 ? 1.281 7.628 -7.074 1.00 87.69 153 THR A CA 1
ATOM 1189 C C . THR A 1 153 ? 2.295 8.769 -7.060 1.00 87.69 153 THR A C 1
ATOM 1191 O O . THR A 1 153 ? 3.089 8.884 -7.985 1.00 87.69 153 THR A O 1
ATOM 1194 N N . ALA A 1 154 ? 2.286 9.607 -6.019 1.00 90.31 154 ALA A N 1
ATOM 1195 C CA . ALA A 1 154 ? 3.278 10.663 -5.828 1.00 90.31 154 ALA A CA 1
ATOM 1196 C C . ALA A 1 154 ? 4.587 10.133 -5.212 1.00 90.31 154 ALA A C 1
ATOM 1198 O O . ALA A 1 154 ? 5.573 10.863 -5.107 1.00 90.31 154 ALA A O 1
ATOM 1199 N N . LEU A 1 155 ? 4.612 8.866 -4.788 1.00 91.62 155 LEU A N 1
ATOM 1200 C CA . LEU A 1 155 ? 5.776 8.249 -4.178 1.00 91.62 155 LEU A CA 1
ATOM 1201 C C . LEU A 1 155 ? 6.728 7.737 -5.268 1.00 91.62 155 LEU A C 1
ATOM 1203 O O . LEU A 1 155 ? 6.578 6.622 -5.770 1.00 91.62 155 LEU A O 1
ATOM 1207 N N . SER A 1 156 ? 7.725 8.543 -5.637 1.00 89.94 156 SER A N 1
ATOM 1208 C CA . SER A 1 156 ? 8.792 8.089 -6.536 1.00 89.94 156 SER A CA 1
ATOM 1209 C C . SER A 1 156 ? 9.707 7.061 -5.845 1.00 89.94 156 SER A C 1
ATOM 1211 O O . SER A 1 156 ? 9.805 7.052 -4.614 1.00 89.94 156 SER A O 1
ATOM 1213 N N . PRO A 1 157 ? 10.404 6.193 -6.603 1.00 87.25 157 PRO A N 1
ATOM 1214 C CA . PRO A 1 157 ? 11.382 5.260 -6.040 1.00 87.25 157 PRO A CA 1
ATOM 1215 C C . PRO A 1 157 ? 12.460 5.917 -5.162 1.00 87.25 157 PRO A C 1
ATOM 1217 O O . PRO A 1 157 ? 12.783 5.387 -4.101 1.00 87.25 157 PRO A O 1
ATOM 1220 N N . GLU A 1 158 ? 12.992 7.076 -5.557 1.00 89.44 158 GLU A N 1
ATOM 1221 C CA . GLU A 1 158 ? 14.030 7.797 -4.805 1.00 89.44 158 GLU A CA 1
ATOM 1222 C C . GLU A 1 158 ? 13.447 8.385 -3.531 1.00 89.44 158 GLU A C 1
ATOM 1224 O O . GLU A 1 158 ? 14.021 8.195 -2.462 1.00 89.44 158 GLU A O 1
ATOM 1229 N N . LEU A 1 159 ? 12.277 9.026 -3.632 1.00 93.38 159 LEU A N 1
ATOM 1230 C CA . LEU A 1 159 ? 11.593 9.579 -2.471 1.00 93.38 159 LEU A CA 1
ATOM 1231 C C . LEU A 1 159 ? 11.248 8.469 -1.477 1.00 93.38 159 LEU A C 1
ATOM 1233 O O . LEU A 1 159 ? 11.460 8.635 -0.282 1.00 93.38 159 LEU A O 1
ATOM 1237 N N . SER A 1 160 ? 10.768 7.320 -1.961 1.00 95.38 160 SER A N 1
ATOM 1238 C CA . SER A 1 160 ? 10.485 6.142 -1.138 1.00 95.38 160 SER A CA 1
ATOM 1239 C C . SER A 1 160 ? 11.723 5.653 -0.393 1.00 95.38 160 SER A C 1
ATOM 1241 O O . SER A 1 160 ? 11.665 5.478 0.824 1.00 95.38 160 SER A O 1
ATOM 1243 N N . ALA A 1 161 ? 12.845 5.476 -1.096 1.00 94.56 161 ALA A N 1
ATOM 1244 C CA . ALA A 1 161 ? 14.098 5.049 -0.485 1.00 94.56 161 ALA A CA 1
ATOM 1245 C C . ALA A 1 161 ? 14.595 6.063 0.562 1.00 94.56 161 ALA A C 1
ATOM 1247 O O . ALA A 1 161 ? 14.974 5.667 1.666 1.00 94.56 161 ALA A O 1
ATOM 1248 N N . GLU A 1 162 ? 14.535 7.360 0.246 1.00 96.12 162 GLU A N 1
ATOM 1249 C CA . GLU A 1 162 ? 14.953 8.442 1.138 1.00 96.12 162 GLU A CA 1
ATOM 1250 C C . GLU A 1 162 ? 14.119 8.468 2.426 1.00 96.12 162 GLU A C 1
ATOM 1252 O O . GLU A 1 162 ? 14.669 8.387 3.529 1.00 96.12 162 GLU A O 1
ATOM 1257 N N . ILE A 1 163 ? 12.787 8.549 2.313 1.00 97.12 163 ILE A N 1
ATOM 1258 C CA . ILE A 1 163 ? 11.920 8.698 3.489 1.00 97.12 163 ILE A CA 1
ATOM 1259 C C . ILE A 1 163 ? 11.898 7.435 4.353 1.00 97.12 163 ILE A C 1
ATOM 1261 O O . ILE A 1 163 ? 11.826 7.556 5.574 1.00 97.12 163 ILE A O 1
ATOM 1265 N N . LEU A 1 164 ? 11.9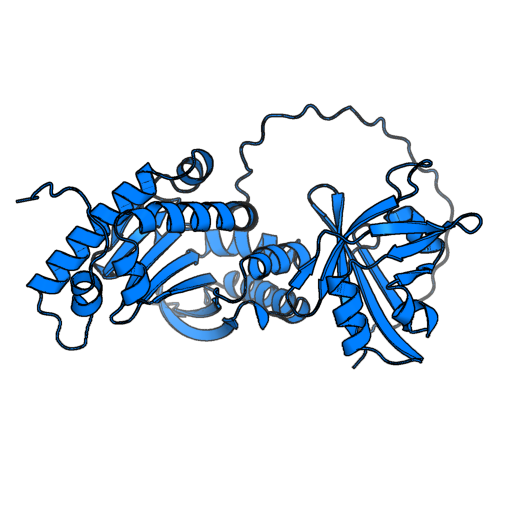80 6.238 3.757 1.00 97.06 164 LEU A N 1
ATOM 1266 C CA . LEU A 1 164 ? 11.958 4.976 4.503 1.00 97.06 164 LEU A CA 1
ATOM 1267 C C . LEU A 1 164 ? 13.292 4.723 5.216 1.00 97.06 164 LEU A C 1
ATOM 1269 O O . LEU A 1 164 ? 13.277 4.292 6.368 1.00 97.06 164 LEU A O 1
ATOM 1273 N N . SER A 1 165 ? 14.431 5.057 4.596 1.00 96.12 165 SER A N 1
ATOM 1274 C CA . SER A 1 165 ? 15.740 5.005 5.270 1.00 96.12 165 SER A CA 1
ATOM 1275 C C . SER A 1 165 ? 15.810 6.030 6.407 1.00 96.12 165 SER A C 1
ATOM 1277 O O . SER A 1 165 ? 16.160 5.684 7.538 1.00 96.12 165 SER A O 1
ATOM 1279 N N . LYS A 1 166 ? 15.357 7.270 6.172 1.00 96.94 166 LYS A N 1
ATOM 1280 C CA . LYS A 1 166 ? 15.268 8.290 7.228 1.00 96.94 166 LYS A CA 1
ATOM 1281 C C . LYS A 1 166 ? 14.350 7.854 8.370 1.00 96.94 166 LYS A C 1
ATOM 1283 O O . LYS A 1 166 ? 14.672 8.089 9.532 1.00 96.94 166 LYS A O 1
ATOM 1288 N N . ALA A 1 167 ? 13.224 7.215 8.062 1.00 97.44 167 ALA A N 1
ATOM 1289 C CA . ALA A 1 167 ? 12.321 6.702 9.082 1.00 97.44 167 ALA A CA 1
ATOM 1290 C C . ALA A 1 167 ? 12.958 5.565 9.885 1.00 97.44 167 ALA A C 1
ATOM 1292 O O . ALA A 1 167 ? 12.838 5.560 11.107 1.00 97.44 167 ALA A O 1
ATOM 1293 N N . ASN A 1 168 ? 13.698 4.658 9.234 1.00 97.12 168 ASN A N 1
ATOM 1294 C CA . ASN A 1 168 ? 14.444 3.608 9.927 1.00 97.12 168 ASN A CA 1
ATOM 1295 C C . ASN A 1 168 ? 15.461 4.198 10.914 1.00 97.12 168 ASN A C 1
ATOM 1297 O O . ASN A 1 168 ? 15.527 3.774 12.067 1.00 97.12 168 ASN A O 1
ATOM 1301 N N . TYR A 1 169 ? 16.211 5.212 10.470 1.00 97.00 169 TYR A N 1
ATOM 1302 C CA . TYR A 1 169 ? 17.157 5.939 11.310 1.00 97.00 169 TYR A CA 1
ATOM 1303 C C . TYR A 1 169 ? 16.456 6.560 12.527 1.00 97.00 169 TYR A C 1
ATOM 1305 O O . TYR A 1 169 ? 16.845 6.288 13.661 1.00 97.00 169 TYR A O 1
ATOM 1313 N N . LEU A 1 170 ? 15.380 7.323 12.314 1.00 96.56 170 LEU A N 1
ATOM 1314 C CA . LEU A 1 170 ? 14.639 7.964 13.404 1.00 96.56 170 LEU A CA 1
ATOM 1315 C C . LEU A 1 170 ? 14.050 6.936 14.376 1.00 96.56 170 LEU A C 1
ATOM 1317 O O . LEU A 1 170 ? 14.231 7.075 15.574 1.00 96.56 170 LEU A O 1
ATOM 1321 N N . ASN A 1 171 ? 13.426 5.864 13.884 1.00 95.88 171 ASN A N 1
ATOM 1322 C CA . ASN A 1 171 ? 12.835 4.818 14.727 1.00 95.88 171 ASN A CA 1
ATOM 1323 C C . ASN A 1 171 ? 13.871 4.014 15.538 1.00 95.88 171 ASN A C 1
ATOM 1325 O O . ASN A 1 171 ? 13.493 3.187 16.367 1.00 95.88 171 ASN A O 1
ATOM 1329 N N . SER A 1 172 ? 15.165 4.186 15.255 1.00 94.00 172 SER A N 1
ATOM 1330 C CA . SER A 1 172 ? 16.253 3.610 16.050 1.00 94.00 172 SER A CA 1
ATOM 1331 C C . SER A 1 172 ? 16.680 4.498 17.225 1.00 94.00 172 SER A C 1
ATOM 1333 O O . SER A 1 172 ? 17.383 4.019 18.114 1.00 94.00 172 SER A O 1
ATOM 1335 N N . GLU A 1 173 ? 16.254 5.764 17.245 1.00 94.19 173 GLU A N 1
ATOM 1336 C CA . GLU A 1 173 ? 16.467 6.692 18.353 1.00 94.19 173 GLU A CA 1
ATOM 1337 C C . GLU A 1 173 ? 15.292 6.617 19.340 1.00 94.19 173 GLU A C 1
ATOM 1339 O O . GLU A 1 173 ? 14.134 6.688 18.938 1.00 94.19 173 GLU A O 1
ATOM 1344 N N . ASP A 1 174 ? 15.577 6.566 20.644 1.00 90.12 174 ASP A N 1
ATOM 1345 C CA . ASP A 1 174 ? 14.546 6.436 21.692 1.00 90.12 174 ASP A CA 1
ATOM 1346 C C . ASP A 1 174 ? 13.519 7.587 21.690 1.00 90.12 174 ASP A C 1
ATOM 1348 O O . ASP A 1 174 ? 12.370 7.415 22.093 1.00 90.12 174 ASP A O 1
ATOM 1352 N N . LYS A 1 175 ? 13.927 8.757 21.185 1.00 94.12 175 LYS A N 1
ATOM 1353 C CA . LYS A 1 175 ? 13.107 9.969 21.105 1.00 94.12 175 LYS A CA 1
ATOM 1354 C C . LYS A 1 175 ? 12.048 9.920 19.999 1.00 94.12 175 LYS A C 1
ATOM 1356 O O . LYS A 1 175 ? 11.137 10.750 19.999 1.00 94.12 175 LYS A O 1
ATOM 1361 N N . TRP A 1 176 ? 12.161 9.018 19.025 1.00 96.06 176 TRP A N 1
ATOM 1362 C CA . TRP A 1 176 ? 11.301 9.043 17.845 1.00 96.06 176 TRP A CA 1
ATOM 1363 C C . TRP A 1 176 ? 10.642 7.700 17.565 1.00 96.06 176 TRP A C 1
ATOM 1365 O O . TRP A 1 176 ? 11.247 6.637 17.628 1.00 96.06 176 TRP A O 1
ATOM 1375 N N . VAL A 1 177 ? 9.389 7.777 17.133 1.00 96.25 177 VAL A N 1
ATOM 1376 C CA . VAL A 1 177 ? 8.682 6.674 16.484 1.00 96.25 177 VAL A CA 1
ATOM 1377 C C . VAL A 1 177 ? 8.244 7.165 15.114 1.00 96.25 177 VAL A C 1
ATOM 1379 O O . VAL A 1 177 ? 7.880 8.336 14.955 1.00 96.25 177 VAL A O 1
ATOM 1382 N N . THR A 1 178 ? 8.271 6.287 14.109 1.00 97.31 178 THR A N 1
ATOM 1383 C CA . THR A 1 178 ? 7.850 6.655 12.746 1.00 97.31 178 THR A CA 1
ATOM 1384 C C . THR A 1 178 ? 6.679 5.820 12.232 1.00 97.31 178 THR A C 1
ATOM 1386 O O . THR A 1 178 ? 6.855 4.953 11.378 1.00 97.31 178 THR A O 1
ATOM 1389 N N . PRO A 1 179 ? 5.458 6.055 12.751 1.00 96.94 179 PRO A N 1
ATOM 1390 C CA . PRO A 1 179 ? 4.278 5.309 12.343 1.00 96.94 179 PRO A CA 1
ATOM 1391 C C . PRO A 1 179 ? 4.045 5.303 10.831 1.00 96.94 179 PRO A C 1
ATOM 1393 O O . PRO A 1 179 ? 4.131 6.338 10.160 1.00 96.94 179 PRO A O 1
ATOM 1396 N N . PHE A 1 180 ? 3.695 4.123 10.329 1.00 95.88 180 PHE A N 1
ATOM 1397 C CA . PHE A 1 180 ? 3.437 3.833 8.925 1.00 95.88 180 PHE A CA 1
ATOM 1398 C C . PHE A 1 180 ? 1.942 3.565 8.733 1.00 95.88 180 PHE A C 1
ATOM 1400 O O . PHE A 1 180 ? 1.378 2.694 9.401 1.00 95.88 180 PHE A O 1
ATOM 1407 N N . PHE A 1 181 ? 1.310 4.271 7.793 1.00 97.75 181 PHE A N 1
ATOM 1408 C CA . PHE A 1 181 ? -0.096 4.070 7.447 1.00 97.75 181 PHE A CA 1
ATOM 1409 C C . PHE A 1 181 ? -0.307 4.019 5.938 1.00 97.75 181 PHE A C 1
ATOM 1411 O O . PHE A 1 181 ? 0.140 4.905 5.210 1.00 97.75 181 PHE A O 1
ATOM 1418 N N . LEU A 1 182 ? -1.080 3.037 5.484 1.00 98.06 182 LEU A N 1
ATOM 1419 C CA . LEU A 1 182 ? -1.670 3.012 4.149 1.00 98.06 182 LEU A CA 1
ATOM 1420 C C . LEU A 1 182 ? -3.179 3.037 4.291 1.00 98.06 182 LEU A C 1
ATOM 1422 O O . LEU A 1 182 ? -3.741 2.191 4.985 1.00 98.06 182 LEU A O 1
ATOM 1426 N N . SER A 1 183 ? -3.841 3.995 3.653 1.00 97.69 183 SER A N 1
ATOM 1427 C CA . SER A 1 183 ? -5.290 4.126 3.761 1.00 97.69 183 SER A CA 1
ATOM 1428 C C . SER A 1 183 ? -5.972 4.268 2.416 1.00 97.69 183 SER A C 1
ATOM 1430 O O . SER A 1 183 ? -5.483 4.943 1.510 1.00 97.69 183 SER A O 1
ATOM 1432 N N . ARG A 1 184 ? -7.147 3.651 2.326 1.00 96.94 184 ARG A N 1
ATOM 1433 C CA . ARG A 1 184 ? -8.077 3.752 1.208 1.00 96.94 184 ARG A CA 1
ATOM 1434 C C . ARG A 1 184 ? -9.428 4.207 1.735 1.00 96.94 184 ARG A C 1
ATOM 1436 O O . ARG A 1 184 ? -9.914 3.704 2.750 1.00 96.94 184 ARG A O 1
ATOM 1443 N N . ARG A 1 185 ? -10.057 5.154 1.040 1.00 96.44 185 ARG A N 1
ATOM 1444 C CA . ARG A 1 185 ? -11.386 5.667 1.396 1.00 96.44 185 ARG A CA 1
ATOM 1445 C C . ARG A 1 185 ? -12.411 5.243 0.359 1.00 96.44 185 ARG A C 1
ATOM 1447 O O . ARG A 1 185 ? -12.238 5.491 -0.825 1.00 96.44 185 ARG A O 1
ATOM 1454 N N . ILE A 1 186 ? -13.497 4.642 0.824 1.00 96.44 186 ILE A N 1
ATOM 1455 C CA . ILE A 1 186 ? -14.664 4.300 0.014 1.00 96.44 186 ILE A CA 1
ATOM 1456 C C . ILE A 1 186 ? -15.766 5.303 0.365 1.00 96.44 186 ILE A C 1
ATOM 1458 O O . ILE A 1 186 ? -16.085 5.425 1.549 1.00 96.44 186 ILE A O 1
ATOM 1462 N N . PRO A 1 187 ? -16.362 6.022 -0.600 1.00 96.50 187 PRO A N 1
ATOM 1463 C CA . PRO A 1 187 ? -17.498 6.904 -0.343 1.00 96.50 187 PRO A CA 1
ATOM 1464 C C . PRO A 1 187 ? -18.619 6.198 0.433 1.00 96.50 187 PRO A C 1
ATOM 1466 O O . PRO A 1 187 ? -18.975 5.063 0.119 1.00 96.50 187 PRO A O 1
ATOM 1469 N N . ALA A 1 188 ? -19.197 6.867 1.435 1.00 95.00 188 ALA A N 1
ATOM 1470 C CA . ALA A 1 188 ? -20.211 6.277 2.318 1.00 95.00 188 ALA A CA 1
ATOM 1471 C C . ALA A 1 188 ? -21.438 5.776 1.543 1.00 95.00 188 ALA A C 1
ATOM 1473 O O . ALA A 1 188 ? -21.939 4.690 1.819 1.00 95.00 188 ALA A O 1
ATOM 1474 N N . GLU A 1 189 ? -21.879 6.527 0.531 1.00 94.31 189 GLU A N 1
ATOM 1475 C CA . GLU A 1 189 ? -22.994 6.135 -0.340 1.00 94.31 189 GLU A CA 1
ATOM 1476 C C . GLU A 1 189 ? -22.695 4.841 -1.098 1.00 94.31 189 GLU A C 1
ATOM 1478 O O . GLU A 1 189 ? -23.541 3.950 -1.176 1.00 94.31 189 GLU A O 1
ATOM 1483 N N . GLN A 1 190 ? -21.468 4.708 -1.606 1.00 95.50 190 GLN A N 1
ATOM 1484 C CA . GLN A 1 190 ? -21.024 3.508 -2.301 1.00 95.50 190 GLN A CA 1
ATOM 1485 C C . GLN A 1 190 ? -20.947 2.323 -1.332 1.00 95.50 190 GLN A C 1
ATOM 1487 O O . GLN A 1 190 ? -21.487 1.259 -1.627 1.00 95.50 190 GLN A O 1
ATOM 1492 N N . ALA A 1 191 ? -20.334 2.515 -0.161 1.00 95.44 191 ALA A N 1
ATOM 1493 C CA . ALA A 1 191 ? -20.244 1.494 0.879 1.00 95.44 191 ALA A CA 1
ATOM 1494 C C . ALA A 1 191 ? -21.637 1.022 1.340 1.00 95.44 191 ALA A C 1
ATOM 1496 O O . ALA A 1 191 ? -21.871 -0.178 1.481 1.00 95.44 191 ALA A O 1
ATOM 1497 N N . ALA A 1 192 ? -22.586 1.946 1.500 1.00 94.56 192 ALA A N 1
ATOM 1498 C CA . ALA A 1 192 ? -23.962 1.627 1.859 1.00 94.56 192 ALA A CA 1
ATOM 1499 C C . ALA A 1 192 ? -24.715 0.888 0.749 1.00 94.56 192 ALA A C 1
ATOM 1501 O O . ALA A 1 192 ? -25.448 -0.061 1.033 1.00 94.56 192 ALA A O 1
ATOM 1502 N N . ALA A 1 193 ? -24.505 1.271 -0.511 1.00 95.06 193 ALA A N 1
ATOM 1503 C CA . ALA A 1 193 ? -25.124 0.615 -1.657 1.00 95.06 193 ALA A CA 1
ATOM 1504 C C . ALA A 1 193 ? -24.640 -0.834 -1.859 1.00 95.06 193 ALA A C 1
ATOM 1506 O O . ALA A 1 193 ? -25.383 -1.650 -2.402 1.00 95.06 193 ALA A O 1
ATOM 1507 N N . MET A 1 194 ? -23.427 -1.179 -1.405 1.00 95.00 194 MET A N 1
ATOM 1508 C CA . MET A 1 194 ? -22.886 -2.543 -1.509 1.00 95.00 194 MET A CA 1
ATOM 1509 C C . MET A 1 194 ? -23.641 -3.569 -0.647 1.00 95.00 194 MET A C 1
ATOM 1511 O O . MET A 1 194 ? -23.597 -4.765 -0.944 1.00 95.00 194 MET A O 1
ATOM 1515 N N . GLY A 1 195 ? -24.320 -3.147 0.427 1.00 93.56 195 GLY A N 1
ATOM 1516 C CA . GLY A 1 195 ? -24.989 -4.067 1.352 1.00 93.56 195 GLY A CA 1
ATOM 1517 C C . GLY A 1 195 ? -24.017 -5.117 1.906 1.00 93.56 195 GLY A C 1
ATOM 1518 O O . GLY A 1 195 ? -22.976 -4.773 2.459 1.00 93.56 195 GLY A O 1
ATOM 1519 N N . LEU A 1 196 ? -24.330 -6.405 1.732 1.00 94.19 196 LEU A N 1
ATOM 1520 C CA . LEU A 1 196 ? -23.465 -7.517 2.155 1.00 94.19 196 LEU A CA 1
ATOM 1521 C C . LEU A 1 196 ? -22.179 -7.652 1.326 1.00 94.19 196 LEU A C 1
ATOM 1523 O O . LEU A 1 196 ? -21.179 -8.142 1.844 1.00 94.19 196 LEU A O 1
ATOM 1527 N N . ALA A 1 197 ? -22.179 -7.203 0.067 1.00 95.06 197 ALA A N 1
ATOM 1528 C CA . ALA A 1 197 ? -21.038 -7.375 -0.834 1.00 95.06 197 ALA A CA 1
ATOM 1529 C C . ALA A 1 197 ? -19.790 -6.611 -0.364 1.00 95.06 197 ALA A C 1
ATOM 1531 O O . ALA A 1 197 ? -18.676 -6.937 -0.771 1.00 95.06 197 ALA A O 1
ATOM 1532 N N . ILE A 1 198 ? -19.951 -5.636 0.538 1.00 95.50 198 ILE A N 1
ATOM 1533 C CA . ILE A 1 198 ? -18.837 -4.879 1.112 1.00 95.50 198 ILE A CA 1
ATOM 1534 C C . ILE A 1 198 ? -17.795 -5.778 1.782 1.00 95.50 198 ILE A C 1
ATOM 1536 O O . ILE A 1 198 ? -16.606 -5.473 1.733 1.00 95.50 198 ILE A O 1
ATOM 1540 N N . THR A 1 199 ? -18.205 -6.911 2.366 1.00 95.62 199 THR A N 1
ATOM 1541 C CA . THR A 1 199 ? -17.242 -7.839 2.970 1.00 95.62 199 THR A CA 1
ATOM 1542 C C . THR A 1 199 ? -16.445 -8.621 1.943 1.00 95.62 199 THR A C 1
ATOM 1544 O O . THR A 1 199 ? -15.298 -8.946 2.215 1.00 95.62 199 THR A O 1
ATOM 1547 N N . ASP A 1 200 ? -17.019 -8.922 0.777 1.00 94.12 200 ASP A N 1
ATOM 1548 C CA . ASP A 1 200 ? -16.274 -9.587 -0.296 1.00 94.12 200 ASP A CA 1
ATOM 1549 C C . ASP A 1 200 ? -15.268 -8.617 -0.917 1.00 94.12 200 ASP A C 1
ATOM 1551 O O . ASP A 1 200 ? -14.097 -8.955 -1.052 1.00 94.12 200 ASP A O 1
ATOM 1555 N N . VAL A 1 201 ? -15.699 -7.378 -1.182 1.00 94.94 201 VAL A N 1
ATOM 1556 C CA . VAL A 1 201 ? -14.821 -6.316 -1.693 1.00 94.94 201 VAL A CA 1
ATOM 1557 C C . VAL A 1 201 ? -13.651 -6.079 -0.739 1.00 94.94 201 VAL A C 1
ATOM 1559 O O . VAL A 1 201 ? -12.501 -6.089 -1.164 1.00 94.94 201 VAL A O 1
ATOM 1562 N N . LEU A 1 202 ? -13.914 -5.896 0.558 1.00 97.00 202 LEU A N 1
ATOM 1563 C CA . LEU A 1 202 ? -12.850 -5.629 1.529 1.00 97.00 202 LEU A CA 1
ATOM 1564 C C . LEU A 1 202 ? -11.997 -6.861 1.845 1.00 97.00 202 LEU A C 1
ATOM 1566 O O . LEU A 1 202 ? -10.827 -6.700 2.177 1.00 97.00 202 LEU A O 1
ATOM 1570 N N . ARG A 1 203 ? -12.529 -8.082 1.703 1.00 96.75 203 ARG A N 1
ATOM 1571 C CA . ARG A 1 203 ? -11.709 -9.300 1.739 1.00 96.75 203 ARG A CA 1
ATOM 1572 C C . ARG A 1 203 ? -10.680 -9.270 0.618 1.00 96.75 203 ARG A C 1
ATOM 1574 O O . ARG A 1 203 ? -9.503 -9.464 0.897 1.00 96.75 203 ARG A O 1
ATOM 1581 N N . ASP A 1 204 ? -11.121 -9.027 -0.613 1.00 94.69 204 ASP A N 1
ATOM 1582 C CA . ASP A 1 204 ? -10.236 -9.037 -1.779 1.00 94.69 204 ASP A CA 1
ATOM 1583 C C . ASP A 1 204 ? -9.154 -7.948 -1.636 1.00 94.69 204 ASP A C 1
ATOM 1585 O O . ASP A 1 204 ? -7.984 -8.193 -1.907 1.00 94.69 204 ASP A O 1
ATOM 1589 N N . GLN A 1 205 ? -9.511 -6.793 -1.063 1.00 95.25 205 GLN A N 1
ATOM 1590 C CA . GLN A 1 205 ? -8.561 -5.729 -0.711 1.00 95.25 205 GLN A CA 1
ATOM 1591 C C . GLN A 1 205 ? -7.551 -6.124 0.375 1.00 95.25 205 GLN A C 1
ATOM 1593 O O . GLN A 1 205 ? -6.384 -5.749 0.306 1.00 95.25 205 GLN A O 1
ATOM 1598 N N . ILE A 1 206 ? -7.964 -6.885 1.391 1.00 97.06 206 ILE A N 1
ATOM 1599 C CA . ILE A 1 206 ? -7.027 -7.424 2.386 1.00 97.06 206 ILE A CA 1
ATOM 1600 C C . ILE A 1 206 ? -6.090 -8.446 1.737 1.00 97.06 206 ILE A C 1
ATOM 1602 O O . ILE A 1 206 ? -4.902 -8.462 2.054 1.00 97.06 206 ILE A O 1
ATOM 1606 N N . ASP A 1 207 ? -6.600 -9.277 0.825 1.00 94.12 207 ASP A N 1
ATOM 1607 C CA . ASP A 1 207 ? -5.787 -10.249 0.094 1.00 94.12 207 ASP A CA 1
ATOM 1608 C C . ASP A 1 207 ? -4.746 -9.553 -0.813 1.00 94.12 207 ASP A C 1
ATOM 1610 O O . ASP A 1 207 ? -3.603 -10.010 -0.882 1.00 94.12 207 ASP A O 1
ATOM 1614 N N . GLU A 1 208 ? -5.087 -8.411 -1.421 1.00 93.31 208 GLU A N 1
ATOM 1615 C CA . GLU A 1 208 ? -4.152 -7.545 -2.164 1.00 93.31 208 GLU A CA 1
ATOM 1616 C C . GLU A 1 208 ? -3.030 -6.973 -1.278 1.00 93.31 208 GLU A C 1
ATOM 1618 O O . GLU A 1 208 ? -1.901 -6.818 -1.742 1.00 93.31 208 GLU A O 1
ATOM 1623 N N . LEU A 1 209 ? -3.290 -6.720 0.011 1.00 95.81 209 LEU A N 1
ATOM 1624 C CA . LEU A 1 209 ? -2.274 -6.244 0.959 1.00 95.81 209 LEU A CA 1
ATOM 1625 C C . LEU A 1 209 ? -1.313 -7.341 1.436 1.00 95.81 209 LEU A C 1
ATOM 1627 O O . LEU A 1 209 ? -0.257 -7.021 1.986 1.00 95.81 209 LEU A O 1
ATOM 1631 N N . LEU A 1 210 ? -1.643 -8.628 1.272 1.00 94.38 210 LEU A N 1
ATOM 1632 C CA . LEU A 1 210 ? -0.853 -9.723 1.848 1.00 94.38 210 LEU A CA 1
ATOM 1633 C C . LEU A 1 210 ? 0.625 -9.724 1.429 1.00 94.38 210 LEU A C 1
ATOM 1635 O O . LEU A 1 210 ? 1.460 -9.891 2.319 1.00 94.38 210 LEU A O 1
ATOM 1639 N N . PRO A 1 211 ? 0.995 -9.510 0.148 1.00 93.12 211 PRO A N 1
ATOM 1640 C CA . PRO A 1 211 ? 2.400 -9.433 -0.250 1.00 93.12 211 PRO A CA 1
ATOM 1641 C C . PRO A 1 211 ? 3.168 -8.343 0.507 1.00 93.12 211 PRO A C 1
ATOM 1643 O O . PRO A 1 211 ? 4.270 -8.593 1.001 1.00 93.12 211 PRO A O 1
ATOM 1646 N N . LEU A 1 212 ? 2.560 -7.164 0.675 1.00 95.12 212 LEU A N 1
ATOM 1647 C CA . LEU A 1 212 ? 3.144 -6.076 1.453 1.00 95.12 212 LEU A CA 1
ATOM 1648 C C . LEU A 1 212 ? 3.231 -6.436 2.941 1.00 95.12 212 LEU A C 1
ATOM 1650 O O . LEU A 1 212 ? 4.269 -6.231 3.563 1.00 95.12 212 LEU A O 1
ATOM 1654 N N . ILE A 1 213 ? 2.184 -7.031 3.518 1.00 94.94 213 ILE A N 1
ATOM 1655 C CA . ILE A 1 213 ? 2.192 -7.486 4.916 1.00 94.94 213 ILE A CA 1
ATOM 1656 C C . ILE A 1 213 ? 3.322 -8.495 5.145 1.00 94.94 213 ILE A C 1
ATOM 1658 O O . ILE A 1 213 ? 4.052 -8.381 6.131 1.00 94.94 213 ILE A O 1
ATOM 1662 N N . HIS A 1 214 ? 3.518 -9.462 4.246 1.00 93.81 214 HIS A N 1
ATOM 1663 C CA . HIS A 1 214 ? 4.614 -10.436 4.327 1.00 93.81 214 HIS A CA 1
ATOM 1664 C C . HIS A 1 214 ? 5.978 -9.774 4.233 1.00 93.81 214 HIS A C 1
ATOM 1666 O O . HIS A 1 214 ? 6.871 -10.125 5.005 1.00 93.81 214 HIS A O 1
ATOM 1672 N N . PHE A 1 215 ? 6.126 -8.802 3.336 1.00 93.88 215 PHE A N 1
ATOM 1673 C CA . PHE A 1 215 ? 7.349 -8.026 3.192 1.00 93.88 215 PHE A CA 1
ATOM 1674 C C . PHE A 1 215 ? 7.677 -7.240 4.469 1.00 93.88 215 PHE A C 1
ATOM 1676 O O . PHE A 1 215 ? 8.750 -7.420 5.045 1.00 93.88 215 PHE A O 1
ATOM 1683 N N . LEU A 1 216 ? 6.735 -6.442 4.980 1.00 93.19 216 LEU A N 1
ATOM 1684 C CA . LEU A 1 216 ? 6.941 -5.599 6.164 1.00 93.19 216 LEU A CA 1
ATOM 1685 C C . LEU A 1 216 ? 7.177 -6.441 7.425 1.00 93.19 216 LEU A C 1
ATOM 1687 O O . LEU A 1 216 ? 8.086 -6.183 8.210 1.00 93.19 216 LEU A O 1
ATOM 1691 N N . THR A 1 217 ? 6.396 -7.502 7.616 1.00 90.31 217 THR A N 1
ATOM 1692 C CA . THR A 1 217 ? 6.471 -8.317 8.837 1.00 90.31 217 THR A CA 1
ATOM 1693 C C . THR A 1 217 ? 7.486 -9.452 8.740 1.00 90.31 217 THR A C 1
ATOM 1695 O O . THR A 1 217 ? 7.744 -10.130 9.737 1.00 90.31 217 THR A O 1
ATOM 1698 N N . GLY A 1 218 ? 8.052 -9.728 7.562 1.00 85.25 218 GLY A N 1
ATOM 1699 C CA . GLY A 1 218 ? 8.866 -10.918 7.295 1.00 85.25 218 GLY A CA 1
ATOM 1700 C C . GLY A 1 218 ? 8.123 -12.248 7.497 1.00 85.25 218 GLY A C 1
ATOM 1701 O O . GLY A 1 218 ? 8.769 -13.297 7.599 1.00 85.25 218 GLY A O 1
ATOM 1702 N N . ARG A 1 219 ? 6.785 -12.232 7.617 1.00 80.69 219 ARG A N 1
ATOM 1703 C CA . ARG A 1 219 ? 5.967 -13.449 7.674 1.00 80.69 219 ARG A CA 1
ATOM 1704 C C . ARG A 1 219 ? 6.009 -14.081 6.295 1.00 80.69 219 ARG A C 1
ATOM 1706 O O . ARG A 1 219 ? 5.600 -13.482 5.313 1.00 80.69 219 ARG A O 1
ATOM 1713 N N . ARG A 1 220 ? 6.551 -15.292 6.194 1.00 62.97 220 ARG A N 1
ATOM 1714 C CA . ARG A 1 220 ? 6.547 -16.003 4.915 1.00 62.97 220 ARG A CA 1
ATOM 1715 C C . ARG A 1 220 ? 5.142 -16.509 4.645 1.00 62.97 220 ARG A C 1
ATOM 1717 O O . ARG A 1 220 ? 4.596 -17.231 5.480 1.00 62.97 220 ARG A O 1
ATOM 1724 N N . ALA A 1 221 ? 4.637 -16.246 3.440 1.00 54.50 221 ALA A N 1
ATOM 1725 C CA . ALA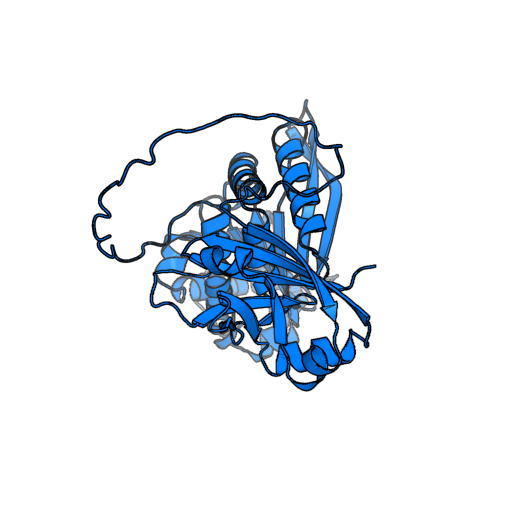 A 1 221 ? 3.549 -17.024 2.874 1.00 54.50 221 ALA A CA 1
ATOM 1726 C C . ALA A 1 221 ? 3.830 -18.510 3.139 1.00 54.50 221 ALA A C 1
ATOM 1728 O O . ALA A 1 221 ? 4.939 -18.997 2.881 1.00 54.50 221 ALA A O 1
ATOM 1729 N N . THR A 1 222 ? 2.849 -19.246 3.662 1.00 42.72 222 THR A N 1
ATOM 1730 C CA . THR A 1 222 ? 2.931 -20.707 3.807 1.00 42.72 222 THR A CA 1
ATOM 1731 C C . THR A 1 222 ? 2.832 -21.362 2.424 1.00 42.72 222 THR A C 1
ATOM 1733 O O . THR A 1 222 ? 1.940 -22.146 2.116 1.00 42.72 222 THR A O 1
ATOM 1736 N N . SER A 1 223 ? 3.769 -21.016 1.543 1.00 37.84 223 SER A N 1
ATOM 1737 C CA . SER A 1 223 ? 3.911 -21.579 0.217 1.00 37.84 223 SER A CA 1
ATOM 1738 C C . SER A 1 223 ? 4.283 -23.048 0.362 1.00 37.84 223 SER A C 1
ATOM 1740 O O . SER A 1 223 ? 5.271 -23.418 1.007 1.00 37.84 223 SER A O 1
ATOM 1742 N N . LYS A 1 224 ? 3.443 -23.902 -0.232 1.00 38.75 224 LYS A N 1
ATOM 1743 C CA . LYS A 1 224 ? 3.694 -25.329 -0.424 1.00 38.75 224 LYS A CA 1
ATOM 1744 C C . LYS A 1 224 ? 5.131 -25.507 -0.895 1.00 38.75 224 LYS A C 1
ATOM 1746 O O . LYS A 1 224 ? 5.494 -25.072 -1.982 1.00 38.75 224 LYS A O 1
ATOM 1751 N N . ARG A 1 225 ? 5.913 -26.180 -0.056 1.00 32.22 225 ARG A N 1
ATOM 1752 C CA . ARG A 1 225 ? 7.296 -26.615 -0.249 1.00 32.22 225 ARG A CA 1
ATOM 1753 C C . ARG A 1 225 ? 7.520 -27.143 -1.679 1.00 32.22 225 ARG A C 1
ATOM 1755 O O . ARG A 1 225 ? 7.412 -28.342 -1.918 1.00 32.22 225 ARG A O 1
ATOM 1762 N N . LYS A 1 226 ? 7.841 -26.268 -2.639 1.00 35.94 226 LYS A N 1
ATOM 1763 C CA . LYS A 1 226 ? 8.406 -26.678 -3.927 1.00 35.94 226 LYS A CA 1
ATOM 1764 C C . LYS A 1 226 ? 9.851 -27.070 -3.651 1.00 35.94 226 LYS A C 1
ATOM 1766 O O . LYS A 1 226 ? 10.668 -26.266 -3.208 1.00 35.94 226 LYS A O 1
ATOM 1771 N N . SER A 1 227 ? 10.136 -28.352 -3.831 1.00 36.06 227 SER A N 1
ATOM 1772 C CA . SER A 1 227 ? 11.470 -28.929 -3.722 1.00 36.06 227 SER A CA 1
ATOM 1773 C C . SER A 1 227 ? 12.439 -28.188 -4.648 1.00 36.06 227 SER A C 1
ATOM 1775 O O . SER A 1 227 ? 12.324 -28.299 -5.868 1.00 36.06 227 SER A O 1
ATOM 1777 N N . LYS A 1 228 ? 13.402 -27.451 -4.081 1.00 30.83 228 LYS A N 1
ATOM 1778 C CA . LYS A 1 228 ? 14.548 -26.927 -4.838 1.00 30.83 228 LYS A CA 1
ATOM 1779 C C . LYS A 1 228 ? 15.336 -28.104 -5.439 1.00 30.83 228 LYS A C 1
ATOM 1781 O O . LYS A 1 228 ? 15.732 -28.993 -4.677 1.00 30.83 228 LYS A O 1
ATOM 1786 N N . PRO A 1 229 ? 15.633 -28.123 -6.749 1.00 34.31 229 PRO A N 1
ATOM 1787 C CA . PRO A 1 229 ? 16.690 -28.971 -7.280 1.00 34.31 229 PRO A CA 1
ATOM 1788 C C . PRO A 1 229 ? 18.035 -28.451 -6.755 1.00 34.31 229 PRO A C 1
ATOM 1790 O O . PRO A 1 229 ? 18.305 -27.252 -6.797 1.00 34.31 229 PRO A O 1
ATOM 1793 N N . LYS A 1 230 ? 18.880 -29.344 -6.230 1.00 32.97 230 LYS A N 1
ATOM 1794 C CA . LYS A 1 230 ? 20.242 -29.015 -5.783 1.00 32.97 230 LYS A CA 1
ATOM 1795 C C . LYS A 1 230 ? 21.081 -28.537 -6.976 1.00 32.97 230 LYS A C 1
ATOM 1797 O O . LYS A 1 230 ? 21.498 -29.358 -7.789 1.00 32.97 230 LYS A O 1
ATOM 1802 N N . ALA A 1 231 ? 21.372 -27.240 -7.050 1.00 32.91 231 ALA A N 1
ATOM 1803 C CA . ALA A 1 231 ? 22.415 -26.714 -7.923 1.00 32.91 231 ALA A CA 1
ATOM 1804 C C . ALA A 1 231 ? 23.792 -27.011 -7.307 1.00 32.91 231 ALA A C 1
ATOM 1806 O O . ALA A 1 231 ? 24.047 -26.748 -6.132 1.00 32.91 231 ALA A O 1
ATOM 1807 N N . ARG A 1 232 ? 24.655 -27.636 -8.107 1.00 31.67 232 ARG A N 1
ATOM 1808 C CA . ARG A 1 232 ? 25.994 -28.102 -7.747 1.00 31.67 232 ARG A CA 1
ATOM 1809 C C . ARG A 1 232 ? 26.982 -26.954 -7.968 1.00 31.67 232 ARG A C 1
ATOM 1811 O O . ARG A 1 232 ? 27.085 -26.436 -9.072 1.00 31.67 232 ARG A O 1
ATOM 1818 N N . THR A 1 233 ? 27.678 -26.564 -6.906 1.00 26.77 233 THR A N 1
ATOM 1819 C CA . THR A 1 233 ? 28.661 -25.476 -6.856 1.00 26.77 233 THR A CA 1
ATOM 1820 C C . THR A 1 233 ? 29.796 -25.698 -7.862 1.00 26.77 233 THR A C 1
ATOM 1822 O O . THR A 1 233 ? 30.486 -26.717 -7.796 1.00 26.77 233 THR A O 1
ATOM 1825 N N . VAL A 1 234 ? 30.019 -24.739 -8.761 1.00 32.97 234 VAL A N 1
ATOM 1826 C CA . VAL A 1 234 ? 31.248 -24.622 -9.561 1.00 32.97 234 VAL A CA 1
ATOM 1827 C C . VAL A 1 234 ? 32.013 -23.417 -9.015 1.00 32.97 234 VAL A C 1
ATOM 1829 O O . VAL A 1 234 ? 31.459 -22.328 -8.910 1.00 32.97 234 VAL A O 1
ATOM 1832 N N . LYS A 1 235 ? 33.263 -23.633 -8.593 1.00 29.50 235 LYS A N 1
ATOM 1833 C CA . LYS A 1 235 ? 34.173 -22.585 -8.099 1.00 29.50 235 LYS A CA 1
ATOM 1834 C C . LYS A 1 235 ? 34.680 -21.722 -9.266 1.00 29.50 235 LYS A C 1
ATOM 1836 O O . LYS A 1 235 ? 35.084 -22.315 -10.267 1.00 29.50 235 LYS A O 1
ATOM 1841 N N . PRO A 1 236 ? 34.784 -20.389 -9.132 1.00 32.34 236 PRO A N 1
ATOM 1842 C CA . PRO A 1 236 ? 35.601 -19.583 -10.030 1.00 32.34 236 PRO A CA 1
ATOM 1843 C C . PRO A 1 236 ? 37.070 -19.563 -9.563 1.00 32.34 236 PRO A C 1
ATOM 1845 O O . PRO A 1 236 ? 37.360 -19.513 -8.365 1.00 32.34 236 PRO A O 1
ATOM 1848 N N . MET A 1 237 ? 37.996 -19.649 -10.522 1.00 30.39 237 MET A N 1
ATOM 1849 C CA . MET A 1 237 ? 39.438 -19.448 -10.335 1.00 30.39 237 MET A CA 1
ATOM 1850 C C . MET A 1 237 ? 39.793 -17.958 -10.452 1.00 30.39 237 MET A C 1
ATOM 1852 O O . MET A 1 237 ? 39.181 -17.231 -11.227 1.00 30.39 237 MET A O 1
ATOM 1856 N N . MET A 1 238 ? 40.796 -17.542 -9.674 1.00 31.45 238 MET A N 1
ATOM 1857 C CA . MET A 1 238 ? 41.372 -16.193 -9.614 1.00 31.45 238 MET A CA 1
ATOM 1858 C C . MET A 1 238 ? 42.143 -15.771 -10.875 1.00 31.45 238 MET A C 1
ATOM 1860 O O . MET A 1 238 ? 42.798 -16.592 -11.514 1.00 31.45 238 MET A O 1
ATOM 1864 N N . GLY A 1 239 ? 42.198 -14.450 -11.067 1.00 26.84 239 GLY A N 1
ATOM 1865 C CA . GLY A 1 239 ? 43.227 -13.682 -11.783 1.00 26.84 239 GLY A CA 1
ATOM 1866 C C . GLY A 1 239 ? 42.582 -12.443 -12.414 1.00 26.84 239 GLY A C 1
ATOM 1867 O O . GLY A 1 239 ? 41.582 -12.598 -13.093 1.00 26.84 239 GLY A O 1
ATOM 1868 N N . GLY A 1 240 ? 43.008 -11.195 -12.230 1.00 26.03 240 GLY A N 1
ATOM 1869 C CA . GLY A 1 240 ? 44.119 -10.559 -11.528 1.00 26.03 240 GLY A CA 1
ATOM 1870 C C . GLY A 1 240 ? 43.831 -9.043 -11.455 1.00 26.03 240 GLY A C 1
ATOM 1871 O O . GLY A 1 240 ? 42.844 -8.579 -12.018 1.00 26.03 240 GLY A O 1
ATOM 1872 N N . LYS A 1 241 ? 44.662 -8.320 -10.700 1.00 27.88 241 LYS A N 1
ATOM 1873 C CA . LYS A 1 241 ? 44.598 -6.880 -10.383 1.00 27.88 241 LYS A CA 1
ATOM 1874 C C . LYS A 1 241 ? 44.523 -5.964 -11.619 1.00 27.88 241 LYS A C 1
ATOM 1876 O O . LYS A 1 241 ? 45.177 -6.264 -12.608 1.00 27.88 241 LYS A O 1
ATOM 1881 N N . ASP A 1 242 ? 43.833 -4.828 -11.511 1.00 28.55 242 ASP A N 1
ATOM 1882 C CA . ASP A 1 242 ? 44.475 -3.529 -11.243 1.00 28.55 242 ASP A CA 1
ATOM 1883 C C . ASP A 1 242 ? 43.444 -2.458 -10.858 1.00 28.55 242 ASP A C 1
ATOM 1885 O O . ASP A 1 242 ? 42.270 -2.521 -11.216 1.00 28.55 242 ASP A O 1
ATOM 1889 N N . SER A 1 243 ? 43.914 -1.549 -10.011 1.00 30.69 243 SER A N 1
ATOM 1890 C CA . SER A 1 243 ? 43.211 -0.434 -9.387 1.00 30.69 243 SER A CA 1
ATOM 1891 C C . SER A 1 243 ? 43.215 0.773 -10.319 1.00 30.69 243 SER A C 1
ATOM 1893 O O . SER A 1 243 ? 44.264 1.059 -10.883 1.00 30.69 243 SER A O 1
ATOM 1895 N N . GLU A 1 244 ? 42.130 1.543 -10.363 1.00 27.73 244 GLU A N 1
ATOM 1896 C CA . GLU A 1 244 ? 42.195 2.996 -10.560 1.00 27.73 244 GLU A CA 1
ATOM 1897 C C . GLU A 1 244 ? 40.917 3.656 -10.018 1.00 27.73 244 GLU A C 1
ATOM 1899 O O . GLU A 1 244 ? 39.830 3.078 -10.043 1.00 27.73 244 GLU A O 1
ATOM 1904 N N . GLU A 1 245 ? 41.124 4.816 -9.401 1.00 29.70 245 GLU A N 1
ATOM 1905 C CA . GLU A 1 245 ? 40.190 5.598 -8.592 1.00 29.70 245 GLU A CA 1
ATOM 1906 C C . GLU A 1 245 ? 39.023 6.134 -9.433 1.00 29.70 245 GLU A C 1
ATOM 1908 O O . GLU A 1 245 ? 39.233 6.647 -10.531 1.00 29.70 245 GLU A O 1
ATOM 1913 N N . ILE A 1 246 ? 37.794 6.041 -8.910 1.00 27.52 246 ILE A N 1
ATOM 1914 C CA . ILE A 1 246 ? 36.605 6.634 -9.531 1.00 27.52 246 ILE A CA 1
ATOM 1915 C C . ILE A 1 246 ? 36.010 7.670 -8.580 1.00 27.52 246 ILE A C 1
ATOM 1917 O O . ILE A 1 246 ? 35.723 7.396 -7.413 1.00 27.52 246 ILE A O 1
ATOM 1921 N N . ASP A 1 247 ? 35.881 8.860 -9.152 1.00 25.17 247 ASP A N 1
ATOM 1922 C CA . ASP A 1 247 ? 35.282 10.083 -8.647 1.00 25.17 247 ASP A CA 1
ATOM 1923 C C . ASP A 1 247 ? 33.837 9.851 -8.169 1.00 25.17 247 ASP A C 1
ATOM 1925 O O . ASP A 1 247 ? 33.040 9.173 -8.822 1.00 25.17 247 ASP A O 1
ATOM 1929 N N . VAL A 1 248 ? 33.512 10.382 -6.993 1.00 31.77 248 VAL A N 1
ATOM 1930 C CA . VAL A 1 248 ? 32.254 10.121 -6.286 1.00 31.77 248 VAL A CA 1
ATOM 1931 C C . VAL A 1 248 ? 31.176 11.060 -6.822 1.00 31.77 248 VAL A C 1
ATOM 1933 O O . VAL A 1 248 ? 31.166 12.247 -6.504 1.00 31.77 248 VAL A O 1
ATOM 1936 N N . SER A 1 249 ? 30.223 10.518 -7.579 1.00 27.11 249 SER A N 1
ATOM 1937 C CA . SER A 1 249 ? 28.930 11.162 -7.833 1.00 27.11 249 SER A CA 1
ATOM 1938 C C . SER A 1 249 ? 27.798 10.202 -7.457 1.00 27.11 249 SER A C 1
ATOM 1940 O O . SER A 1 249 ? 27.948 8.986 -7.557 1.00 27.11 249 SER A O 1
ATOM 1942 N N . LEU A 1 250 ? 26.721 10.756 -6.890 1.00 32.09 250 LEU A N 1
ATOM 1943 C CA . LEU A 1 250 ? 25.589 10.035 -6.306 1.00 32.09 250 LEU A CA 1
ATOM 1944 C C . LEU A 1 250 ? 24.916 9.099 -7.328 1.00 32.09 250 LEU A C 1
ATOM 1946 O O . LEU A 1 250 ? 24.024 9.514 -8.059 1.00 32.09 250 LEU A O 1
ATOM 1950 N N . GLU A 1 251 ? 25.265 7.818 -7.302 1.00 32.84 251 GLU A N 1
ATOM 1951 C CA . GLU A 1 251 ? 24.408 6.746 -7.802 1.00 32.84 251 GLU A CA 1
ATOM 1952 C C . GLU A 1 251 ? 24.057 5.840 -6.623 1.00 32.84 251 GLU A C 1
ATOM 1954 O O . GLU A 1 251 ? 24.917 5.311 -5.914 1.00 32.84 251 GLU A O 1
ATOM 1959 N N . THR A 1 252 ? 22.759 5.712 -6.374 1.00 36.78 252 THR A N 1
ATOM 1960 C CA . THR A 1 252 ? 22.154 4.745 -5.463 1.00 36.78 252 THR A CA 1
ATOM 1961 C C . THR A 1 252 ? 22.803 3.376 -5.672 1.00 36.78 252 THR A C 1
ATOM 1963 O O . THR A 1 252 ? 22.738 2.805 -6.757 1.00 36.78 252 THR A O 1
ATOM 1966 N N . VAL A 1 253 ? 23.465 2.861 -4.631 1.00 37.38 253 VAL A N 1
ATOM 1967 C CA . VAL A 1 253 ? 24.265 1.628 -4.674 1.00 37.38 253 VAL A CA 1
ATOM 1968 C C . VAL A 1 253 ? 23.351 0.414 -4.875 1.00 37.38 253 VAL A C 1
ATOM 1970 O O . VAL A 1 253 ? 22.991 -0.284 -3.929 1.00 37.38 253 VAL A O 1
ATOM 1973 N N . LEU A 1 254 ? 22.976 0.139 -6.122 1.00 47.97 254 LEU A N 1
ATOM 1974 C CA . LEU A 1 254 ? 22.590 -1.199 -6.545 1.00 47.97 254 LEU A CA 1
ATOM 1975 C C . LEU A 1 254 ? 23.876 -2.023 -6.595 1.00 47.97 254 LEU A C 1
ATOM 1977 O O . LEU A 1 254 ? 24.850 -1.641 -7.248 1.00 47.97 254 LEU A O 1
ATOM 1981 N N . LYS A 1 255 ? 23.913 -3.163 -5.901 1.00 53.25 255 LYS A N 1
ATOM 1982 C CA . LYS A 1 255 ? 25.010 -4.106 -6.123 1.00 53.25 255 LYS A CA 1
ATOM 1983 C C . LYS A 1 255 ? 24.956 -4.549 -7.594 1.00 53.25 255 LYS A C 1
ATOM 1985 O O . LYS A 1 255 ? 23.860 -4.825 -8.081 1.00 53.25 255 LYS A O 1
ATOM 1990 N N . PRO A 1 256 ? 26.095 -4.696 -8.295 1.00 56.16 256 PRO A N 1
ATOM 1991 C CA . PRO A 1 256 ? 26.114 -5.058 -9.722 1.00 56.16 256 PRO A CA 1
ATOM 1992 C C . PRO A 1 256 ? 25.404 -6.383 -10.060 1.00 56.16 256 PRO A C 1
ATOM 1994 O O . PRO A 1 256 ? 25.068 -6.650 -11.210 1.00 56.16 256 PRO A O 1
ATOM 1997 N N . GLU A 1 257 ? 25.206 -7.242 -9.060 1.00 66.12 257 GLU A N 1
ATOM 1998 C CA . GLU A 1 257 ? 24.499 -8.523 -9.155 1.00 66.12 257 GLU A CA 1
ATOM 1999 C C . GLU A 1 257 ? 22.964 -8.403 -9.111 1.00 66.12 257 GLU A C 1
ATOM 2001 O O . GLU A 1 257 ? 22.269 -9.296 -9.612 1.00 66.12 257 GLU A O 1
ATOM 2006 N N . ASP A 1 258 ? 22.456 -7.282 -8.592 1.00 78.06 258 ASP A N 1
ATOM 2007 C CA . ASP A 1 258 ? 21.038 -7.030 -8.324 1.00 78.06 258 ASP A CA 1
ATOM 2008 C C . ASP A 1 258 ? 20.412 -6.037 -9.324 1.00 78.06 258 ASP A C 1
ATOM 2010 O O . ASP A 1 258 ? 19.189 -5.955 -9.431 1.00 78.06 258 ASP A O 1
ATOM 2014 N N . GLY A 1 259 ? 21.210 -5.312 -10.116 1.00 86.88 259 GLY A N 1
ATOM 2015 C CA . GLY A 1 259 ? 20.694 -4.387 -11.128 1.00 86.88 259 GLY A CA 1
ATOM 2016 C C . GLY A 1 259 ? 21.766 -3.587 -11.867 1.00 86.88 259 GLY A C 1
ATOM 2017 O O . GLY A 1 259 ? 22.955 -3.712 -11.583 1.00 86.88 259 GLY A O 1
ATOM 2018 N N . PHE A 1 260 ? 21.337 -2.770 -12.831 1.00 90.56 260 PHE A N 1
ATOM 2019 C CA . PHE A 1 260 ? 22.182 -1.816 -13.558 1.00 90.56 260 PHE A CA 1
ATOM 2020 C C . PHE A 1 260 ? 21.357 -0.644 -14.108 1.00 90.56 260 PHE A C 1
ATOM 2022 O O . PHE A 1 260 ? 20.156 -0.782 -14.344 1.00 90.56 260 PHE A O 1
ATOM 2029 N N . THR A 1 261 ? 22.016 0.482 -14.384 1.00 90.12 261 THR A N 1
ATOM 2030 C CA . THR A 1 261 ? 21.419 1.640 -15.067 1.00 90.12 261 THR A CA 1
ATOM 2031 C C . THR A 1 261 ? 22.039 1.805 -16.454 1.00 90.12 261 THR A C 1
ATOM 2033 O O . THR A 1 261 ? 23.223 1.539 -16.659 1.00 90.12 261 THR A O 1
ATOM 2036 N N . HIS A 1 262 ? 21.234 2.205 -17.434 1.00 91.50 262 HIS A N 1
ATOM 2037 C CA . HIS A 1 262 ? 21.667 2.457 -18.802 1.00 91.50 262 HIS A CA 1
ATOM 2038 C C . HIS A 1 262 ? 20.910 3.640 -19.397 1.00 91.50 262 HIS A C 1
ATOM 2040 O O . HIS A 1 262 ? 19.685 3.676 -19.350 1.00 91.50 262 HIS A O 1
ATOM 2046 N N . VAL A 1 263 ? 21.640 4.557 -20.026 1.00 91.44 263 VAL A N 1
ATOM 2047 C CA . VAL A 1 263 ? 21.055 5.652 -20.804 1.00 91.44 263 VAL A CA 1
ATOM 2048 C C . VAL A 1 263 ? 21.078 5.278 -22.282 1.00 91.44 263 VAL A C 1
ATOM 2050 O O . VAL A 1 263 ? 22.123 4.902 -22.824 1.00 91.44 263 VAL A O 1
ATOM 2053 N N . SER A 1 264 ? 19.915 5.338 -22.933 1.00 89.81 264 SER A N 1
ATOM 2054 C CA . SER A 1 264 ? 19.761 5.015 -24.353 1.00 89.81 264 SER A CA 1
ATOM 2055 C C . SER A 1 264 ? 19.226 6.221 -25.116 1.00 89.81 264 SER A C 1
ATOM 2057 O O . SER A 1 264 ? 18.241 6.829 -24.710 1.00 89.81 264 SER A O 1
ATOM 2059 N N . LYS A 1 265 ? 19.842 6.551 -26.257 1.00 91.25 265 LYS A N 1
ATOM 2060 C CA . LYS A 1 265 ? 19.336 7.610 -27.143 1.00 91.25 265 LYS A CA 1
ATOM 2061 C C . LYS A 1 265 ? 18.139 7.105 -27.941 1.00 91.25 265 LYS A C 1
ATOM 2063 O O . LYS A 1 265 ? 18.260 6.109 -28.668 1.00 91.25 265 LYS A O 1
ATOM 2068 N N . VAL A 1 266 ? 17.032 7.835 -27.870 1.00 90.88 266 VAL A N 1
ATOM 2069 C CA . VAL A 1 266 ? 15.778 7.548 -28.563 1.00 90.88 266 VAL A CA 1
ATOM 2070 C C . VAL A 1 266 ? 15.944 7.776 -30.063 1.00 90.88 266 VAL A C 1
ATOM 2072 O O . VAL A 1 266 ? 16.162 8.888 -30.547 1.00 90.88 266 VAL A O 1
ATOM 2075 N N . LYS A 1 267 ? 15.854 6.688 -30.835 1.00 91.88 267 LYS A N 1
ATOM 2076 C CA . LYS A 1 267 ? 15.905 6.729 -32.305 1.00 91.88 267 LYS A CA 1
ATOM 2077 C C . LYS A 1 267 ? 14.493 6.724 -32.899 1.00 91.88 267 LYS A C 1
ATOM 2079 O O . LYS A 1 267 ? 13.610 6.081 -32.338 1.00 91.88 267 LYS A O 1
ATOM 2084 N N . PRO A 1 268 ? 14.291 7.252 -34.123 1.00 90.44 268 PRO A N 1
ATOM 2085 C CA . PRO A 1 268 ? 12.981 7.219 -34.788 1.00 90.44 268 PRO A CA 1
ATOM 2086 C C . PRO A 1 268 ? 12.388 5.806 -34.902 1.00 90.44 268 PRO A C 1
ATOM 2088 O O . PRO A 1 268 ? 11.177 5.606 -34.870 1.00 90.44 268 PRO A O 1
ATOM 2091 N N . LEU A 1 269 ? 13.252 4.793 -35.043 1.00 91.06 269 LEU A N 1
ATOM 2092 C CA . LEU A 1 269 ? 12.831 3.395 -35.106 1.00 91.06 269 LEU A CA 1
ATOM 2093 C C . LEU A 1 269 ? 12.409 2.832 -33.739 1.00 91.06 269 LEU A C 1
ATOM 2095 O O . LEU A 1 269 ? 11.589 1.921 -33.720 1.00 91.06 269 LEU A O 1
ATOM 2099 N N . HIS A 1 270 ? 12.966 3.343 -32.636 1.00 91.19 270 HIS A N 1
ATOM 2100 C CA . HIS A 1 270 ? 12.605 2.955 -31.265 1.00 91.19 270 HIS A CA 1
ATOM 2101 C C . HIS A 1 270 ? 11.174 3.372 -30.957 1.00 91.19 270 HIS A C 1
ATOM 2103 O O . HIS A 1 270 ? 10.385 2.525 -30.550 1.00 91.19 270 HIS A O 1
ATOM 2109 N N . LEU A 1 271 ? 10.838 4.627 -31.277 1.00 89.50 271 LEU A N 1
ATOM 2110 C CA . LEU A 1 271 ? 9.486 5.172 -31.160 1.00 89.50 271 LEU A CA 1
ATOM 2111 C C . LEU A 1 271 ? 8.518 4.388 -32.045 1.00 89.50 271 LEU A C 1
ATOM 2113 O O . LEU A 1 271 ? 7.642 3.718 -31.536 1.00 89.50 271 LEU A O 1
ATOM 2117 N N . ARG A 1 272 ? 8.747 4.307 -33.362 1.00 90.19 272 ARG A N 1
ATOM 2118 C CA . ARG A 1 272 ? 7.794 3.664 -34.299 1.00 90.19 272 ARG A CA 1
ATOM 2119 C C . ARG A 1 272 ? 7.510 2.179 -34.056 1.00 90.19 272 ARG A C 1
ATOM 2121 O O . ARG A 1 272 ? 6.579 1.633 -34.646 1.00 90.19 272 ARG A O 1
ATOM 2128 N N . ARG A 1 273 ? 8.391 1.468 -33.351 1.00 91.69 273 ARG A N 1
ATOM 2129 C CA . ARG A 1 273 ? 8.311 0.007 -33.179 1.00 91.69 273 ARG A CA 1
ATOM 2130 C C . ARG A 1 273 ? 8.217 -0.420 -31.716 1.00 91.69 273 ARG A C 1
ATOM 2132 O O . ARG A 1 273 ? 8.194 -1.626 -31.491 1.00 91.69 273 ARG A O 1
ATOM 2139 N N . GLY A 1 274 ? 8.207 0.519 -30.771 1.00 92.94 274 GLY A N 1
ATOM 2140 C CA . GLY A 1 274 ? 8.084 0.228 -29.345 1.00 92.94 274 GLY A CA 1
ATOM 2141 C C . GLY A 1 274 ? 9.217 -0.641 -28.806 1.00 92.94 274 GLY A C 1
ATOM 2142 O O . GLY A 1 274 ? 8.974 -1.721 -28.271 1.00 92.94 274 GLY A O 1
ATOM 2143 N N . PHE A 1 275 ? 10.474 -0.223 -28.977 1.00 95.19 275 PHE A N 1
ATOM 2144 C CA . PHE A 1 275 ? 11.593 -0.941 -28.361 1.00 95.19 275 PHE A CA 1
ATOM 2145 C C . PHE A 1 275 ? 12.757 -0.039 -27.970 1.00 95.19 275 PHE A C 1
ATOM 2147 O O . PHE A 1 275 ? 13.061 0.930 -28.659 1.00 95.19 275 PHE A O 1
ATOM 2154 N N . ILE A 1 276 ? 13.490 -0.451 -26.937 1.00 94.56 276 ILE A N 1
ATOM 2155 C CA . ILE A 1 276 ? 14.719 0.196 -26.472 1.00 94.56 276 ILE A CA 1
ATOM 2156 C C . ILE A 1 276 ? 15.867 -0.801 -26.633 1.00 94.56 276 ILE A C 1
ATOM 2158 O O . ILE A 1 276 ? 15.803 -1.939 -26.162 1.00 94.56 276 ILE A O 1
ATOM 2162 N N . ASN A 1 277 ? 16.926 -0.402 -27.340 1.00 93.44 277 ASN A N 1
ATOM 2163 C CA . ASN A 1 277 ? 18.125 -1.233 -27.429 1.00 93.44 277 ASN A CA 1
ATOM 2164 C C . ASN A 1 277 ? 19.019 -0.981 -26.214 1.00 93.44 277 ASN A C 1
ATOM 2166 O O . ASN A 1 277 ? 19.327 0.166 -25.894 1.00 93.44 277 ASN A O 1
ATOM 2170 N N . LEU A 1 278 ? 19.483 -2.073 -25.620 1.00 92.50 278 LEU A N 1
ATOM 2171 C CA . LEU A 1 278 ? 20.575 -2.104 -24.661 1.00 92.50 278 LEU A CA 1
ATOM 2172 C C . LEU A 1 278 ? 21.874 -2.508 -25.383 1.00 92.50 278 LEU A C 1
ATOM 2174 O O . LEU A 1 278 ? 21.954 -2.514 -26.614 1.00 92.50 278 LEU A O 1
ATOM 2178 N N . THR A 1 279 ? 22.902 -2.877 -24.622 1.00 90.88 279 THR A N 1
ATOM 2179 C CA . THR A 1 279 ? 24.165 -3.401 -25.151 1.00 90.88 279 THR A CA 1
ATOM 2180 C C . THR A 1 279 ? 24.217 -4.929 -25.050 1.00 90.88 279 THR A C 1
ATOM 2182 O O . THR A 1 279 ? 23.409 -5.559 -24.361 1.00 90.88 279 THR A O 1
ATOM 2185 N N . SER A 1 280 ? 25.183 -5.552 -25.729 1.00 89.38 280 SER A N 1
ATOM 2186 C CA . SER A 1 280 ? 25.446 -6.991 -25.585 1.00 89.38 280 SER A CA 1
ATOM 2187 C C . SER A 1 280 ? 25.973 -7.370 -24.198 1.00 89.38 280 SER A C 1
ATOM 2189 O O . SER A 1 280 ? 25.752 -8.490 -23.743 1.00 89.38 280 SER A O 1
ATOM 2191 N N . ALA A 1 281 ? 26.595 -6.424 -23.485 1.00 89.50 281 ALA A N 1
ATOM 2192 C CA . ALA A 1 281 ? 27.056 -6.623 -22.114 1.00 89.50 281 ALA A CA 1
ATOM 2193 C C . ALA A 1 281 ? 25.898 -6.826 -21.120 1.00 89.50 281 ALA A C 1
ATOM 2195 O O . ALA A 1 281 ? 26.097 -7.443 -20.078 1.00 89.50 281 ALA A O 1
ATOM 2196 N N . HIS A 1 282 ? 24.687 -6.361 -21.448 1.00 92.12 282 HIS A N 1
ATOM 2197 C CA . HIS A 1 282 ? 23.517 -6.488 -20.574 1.00 92.12 282 HIS A CA 1
ATOM 2198 C C . HIS A 1 282 ? 22.773 -7.820 -20.746 1.00 92.12 282 HIS A C 1
ATOM 2200 O O . HIS A 1 282 ? 22.078 -8.247 -19.828 1.00 92.12 282 HIS A O 1
ATOM 2206 N N . TRP A 1 283 ? 22.913 -8.521 -21.880 1.00 92.38 283 TRP A N 1
ATOM 2207 C CA . TRP A 1 283 ? 22.193 -9.783 -22.116 1.00 92.38 283 TRP A CA 1
ATOM 2208 C C . TRP A 1 283 ? 22.423 -10.865 -21.039 1.00 92.38 283 TRP A C 1
ATOM 2210 O O . TRP A 1 283 ? 21.441 -11.481 -20.614 1.00 92.38 283 TRP A O 1
ATOM 2220 N N . PRO A 1 284 ? 23.654 -11.084 -20.528 1.00 90.31 284 PRO A N 1
ATOM 2221 C CA . PRO A 1 284 ? 23.897 -12.040 -19.449 1.00 90.31 284 PRO A CA 1
ATOM 2222 C C . PRO A 1 284 ? 23.046 -11.818 -18.191 1.00 90.31 284 PRO A C 1
ATOM 2224 O O . PRO A 1 284 ? 22.759 -12.787 -17.495 1.00 90.31 284 PRO A O 1
ATOM 2227 N N .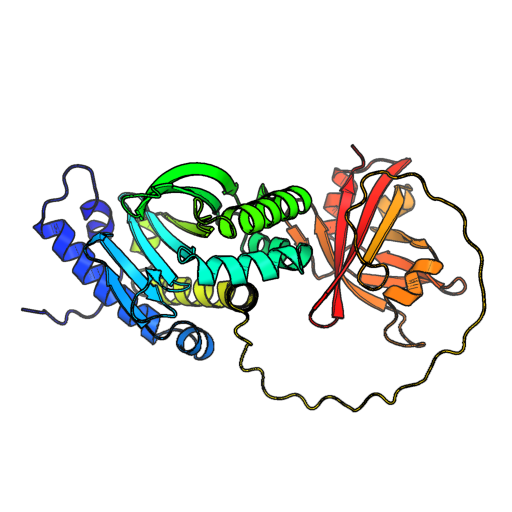 PHE A 1 285 ? 22.601 -10.586 -17.913 1.00 90.38 285 PHE A N 1
ATOM 2228 C CA . PHE A 1 285 ? 21.716 -10.296 -16.782 1.00 90.38 285 PHE A CA 1
ATOM 2229 C C . PHE A 1 285 ? 20.314 -10.904 -16.962 1.00 90.38 285 PHE A C 1
ATOM 2231 O O . PHE A 1 285 ? 19.708 -11.375 -16.000 1.00 90.38 285 PHE A O 1
ATOM 2238 N N . PHE A 1 286 ? 19.798 -10.923 -18.192 1.00 90.38 286 PHE A N 1
ATOM 2239 C CA . PHE A 1 286 ? 18.461 -11.441 -18.511 1.00 90.38 286 PHE A CA 1
ATOM 2240 C C . PHE A 1 286 ? 18.454 -12.948 -18.802 1.00 90.38 286 PHE A C 1
ATOM 2242 O O . PHE A 1 286 ? 17.404 -13.593 -18.762 1.00 90.38 286 PHE A O 1
ATOM 2249 N N . ALA A 1 287 ? 19.614 -13.517 -19.131 1.00 88.88 287 ALA A N 1
ATOM 2250 C CA . ALA A 1 287 ? 19.738 -14.912 -19.512 1.00 88.88 287 ALA A CA 1
ATOM 2251 C C . ALA A 1 287 ? 19.611 -15.848 -18.297 1.00 88.88 287 ALA A C 1
ATOM 2253 O O . ALA A 1 287 ? 20.442 -15.843 -17.396 1.00 88.88 287 ALA A O 1
ATOM 2254 N N . ILE A 1 288 ? 18.621 -16.743 -18.323 1.00 86.19 288 ILE A N 1
ATOM 2255 C CA . ILE A 1 288 ? 18.491 -17.829 -17.332 1.00 86.19 288 ILE A CA 1
ATOM 2256 C C . ILE A 1 288 ? 19.505 -18.940 -17.645 1.00 86.19 288 ILE A C 1
ATOM 2258 O O . ILE A 1 288 ? 20.052 -19.608 -16.770 1.00 86.19 288 ILE A O 1
ATOM 2262 N N . ASN A 1 289 ? 19.706 -19.193 -18.939 1.00 86.19 289 ASN A N 1
ATOM 2263 C CA . ASN A 1 289 ? 20.606 -20.204 -19.478 1.00 86.19 289 ASN A CA 1
ATOM 2264 C C . ASN A 1 289 ? 21.025 -19.839 -20.914 1.00 86.19 289 ASN A C 1
ATOM 2266 O O . ASN A 1 289 ? 20.505 -18.899 -21.514 1.00 86.19 289 ASN A O 1
ATOM 2270 N N . SER A 1 290 ? 21.924 -20.628 -21.506 1.00 82.00 290 SER A N 1
ATOM 2271 C CA . SER A 1 290 ? 22.472 -20.375 -22.848 1.00 82.00 290 SER A CA 1
ATOM 2272 C C . SER A 1 290 ? 21.450 -20.396 -23.994 1.00 82.00 290 SER A C 1
ATOM 2274 O O . SER A 1 290 ? 21.746 -19.862 -25.061 1.00 82.00 290 SER A O 1
ATOM 2276 N N . ARG A 1 291 ? 20.269 -20.993 -23.782 1.00 85.25 291 ARG A N 1
ATOM 2277 C CA . ARG A 1 291 ? 19.163 -21.074 -24.753 1.00 85.25 291 ARG A CA 1
ATOM 2278 C C . ARG A 1 291 ? 18.098 -20.002 -24.535 1.00 85.25 291 ARG A C 1
ATOM 2280 O O . ARG A 1 291 ? 17.087 -20.016 -25.224 1.00 85.25 291 ARG A O 1
ATOM 2287 N N . THR A 1 292 ? 18.271 -19.128 -23.545 1.00 86.31 292 THR A N 1
ATOM 2288 C CA . THR A 1 292 ? 17.325 -18.032 -23.334 1.00 86.31 292 THR A CA 1
ATOM 2289 C C . THR A 1 292 ? 17.429 -17.099 -24.540 1.00 86.31 292 THR A C 1
ATOM 2291 O O . THR A 1 292 ? 18.528 -16.708 -24.935 1.00 86.31 292 THR A O 1
ATOM 2294 N N . GLU A 1 293 ? 16.287 -16.801 -25.147 1.00 90.25 293 GLU A N 1
ATOM 2295 C CA . GLU A 1 293 ? 16.161 -15.858 -26.266 1.00 90.25 293 GLU A CA 1
ATOM 2296 C C . GLU A 1 293 ? 15.220 -14.714 -25.906 1.00 90.25 293 GLU A C 1
ATOM 2298 O O . GLU A 1 293 ? 15.376 -13.603 -26.400 1.00 90.25 293 GLU A O 1
ATOM 2303 N N . THR A 1 294 ? 14.274 -14.962 -25.004 1.00 92.75 294 THR A N 1
ATOM 2304 C CA . THR A 1 294 ? 13.341 -13.966 -24.497 1.00 92.75 294 THR A CA 1
ATOM 2305 C C . THR A 1 294 ? 13.184 -14.115 -22.987 1.00 92.75 294 THR A C 1
ATOM 2307 O O . THR A 1 294 ? 13.290 -15.218 -22.439 1.00 92.75 294 THR A O 1
ATOM 2310 N N . ARG A 1 295 ? 12.946 -12.997 -22.304 1.00 92.56 295 ARG A N 1
ATOM 2311 C CA . ARG A 1 295 ? 12.703 -12.936 -20.862 1.00 92.56 295 ARG A CA 1
ATOM 2312 C C . ARG A 1 295 ? 11.565 -11.946 -20.584 1.00 92.56 295 ARG A C 1
ATOM 2314 O O . ARG A 1 295 ? 11.715 -10.788 -20.963 1.00 92.56 295 ARG A O 1
ATOM 2321 N N . PRO A 1 296 ? 10.448 -12.362 -19.963 1.00 93.69 296 PRO A N 1
ATOM 2322 C CA . PRO A 1 296 ? 9.413 -11.431 -19.509 1.00 93.69 296 PRO A CA 1
ATOM 2323 C C . PRO A 1 296 ? 9.971 -10.452 -18.475 1.00 93.69 296 PRO A C 1
ATOM 2325 O O . PRO A 1 296 ? 10.804 -10.851 -17.655 1.00 93.69 296 PRO A O 1
ATOM 2328 N N . VAL A 1 297 ? 9.523 -9.199 -18.523 1.00 94.31 297 VAL A N 1
ATOM 2329 C CA . VAL A 1 297 ? 9.931 -8.140 -17.589 1.00 94.31 297 VAL A CA 1
ATOM 2330 C C . VAL A 1 297 ? 8.735 -7.275 -17.216 1.00 94.31 297 VAL A C 1
ATOM 2332 O O . VAL A 1 297 ? 7.814 -7.115 -18.012 1.00 94.31 297 VAL A O 1
ATOM 2335 N N . THR A 1 298 ? 8.782 -6.689 -16.025 1.00 93.19 298 THR A N 1
ATOM 2336 C CA . THR A 1 298 ? 7.791 -5.713 -15.571 1.00 93.19 298 THR A CA 1
ATOM 2337 C C . THR A 1 298 ? 8.343 -4.311 -15.810 1.00 93.19 298 THR A C 1
ATOM 2339 O O . THR A 1 298 ? 9.390 -3.970 -15.262 1.00 93.19 298 THR A O 1
ATOM 2342 N N . ILE A 1 299 ? 7.678 -3.495 -16.625 1.00 92.94 299 ILE A N 1
ATOM 2343 C CA . ILE A 1 299 ? 8.066 -2.099 -16.839 1.00 92.94 299 ILE A CA 1
ATOM 2344 C C . ILE A 1 299 ? 7.325 -1.207 -15.848 1.00 92.94 299 ILE A C 1
ATOM 2346 O O . ILE A 1 299 ? 6.106 -1.289 -15.729 1.00 92.94 299 ILE A O 1
ATOM 2350 N N . TYR A 1 300 ? 8.071 -0.350 -15.157 1.00 89.56 300 TYR A N 1
ATOM 2351 C CA . TYR A 1 300 ? 7.547 0.702 -14.299 1.00 89.56 300 TYR A CA 1
ATOM 2352 C C . TYR A 1 300 ? 7.735 2.070 -14.965 1.00 89.56 300 TYR A C 1
ATOM 2354 O O . TYR A 1 300 ? 8.864 2.449 -15.286 1.00 89.56 300 TYR A O 1
ATOM 2362 N N . TYR A 1 301 ? 6.639 2.800 -15.171 1.00 86.88 301 TYR A N 1
ATOM 2363 C CA . TYR A 1 301 ? 6.614 4.136 -15.779 1.00 86.88 301 TYR A CA 1
ATOM 2364 C C . TYR A 1 301 ? 5.438 4.940 -15.210 1.00 86.88 301 TYR A C 1
ATOM 2366 O O . TYR A 1 301 ? 4.357 4.388 -15.047 1.00 86.88 301 TYR A O 1
ATOM 2374 N N . ASP A 1 302 ? 5.641 6.212 -14.855 1.00 79.75 302 ASP A N 1
ATOM 2375 C CA . ASP A 1 302 ? 4.602 7.117 -14.318 1.00 79.75 302 ASP A CA 1
ATOM 2376 C C . ASP A 1 302 ? 3.671 6.507 -13.247 1.00 79.75 302 ASP A C 1
ATOM 2378 O O . ASP A 1 302 ? 2.463 6.737 -13.226 1.00 79.75 302 ASP A O 1
ATOM 2382 N N . GLY A 1 303 ? 4.221 5.694 -12.338 1.00 74.88 303 GLY A N 1
ATOM 2383 C CA . GLY A 1 303 ? 3.434 5.047 -11.279 1.00 74.88 303 GLY A CA 1
ATOM 2384 C C . GLY A 1 303 ? 2.670 3.790 -11.715 1.00 74.88 303 GLY A C 1
ATOM 2385 O O . GLY A 1 303 ? 1.965 3.197 -10.902 1.00 74.88 303 GLY A O 1
ATOM 2386 N N . VAL A 1 304 ? 2.810 3.362 -12.969 1.00 82.50 304 VAL A N 1
ATOM 2387 C CA . VAL A 1 304 ? 2.135 2.202 -13.561 1.00 82.50 304 VAL A CA 1
ATOM 2388 C C . VAL A 1 304 ? 3.112 1.039 -13.723 1.00 82.50 304 VAL A C 1
ATOM 2390 O O . VAL A 1 304 ? 4.250 1.221 -14.155 1.00 82.50 304 VAL A O 1
ATOM 2393 N N . TYR A 1 305 ? 2.645 -0.174 -13.409 1.00 86.38 305 TYR A N 1
ATOM 2394 C CA . TYR A 1 305 ? 3.361 -1.429 -13.652 1.00 86.38 305 TYR A CA 1
ATOM 2395 C C . TYR A 1 305 ? 2.734 -2.187 -14.827 1.00 86.38 305 TYR A C 1
ATOM 2397 O O . TYR A 1 305 ? 1.586 -2.623 -14.750 1.00 86.38 305 TYR A O 1
ATOM 2405 N N . ASP A 1 306 ? 3.506 -2.396 -15.889 1.00 91.00 306 ASP A N 1
ATOM 2406 C CA . ASP A 1 306 ? 3.141 -3.203 -17.056 1.00 91.00 306 ASP A CA 1
ATOM 2407 C C . ASP A 1 306 ? 3.901 -4.532 -17.047 1.00 91.00 306 ASP A C 1
ATOM 2409 O O . ASP A 1 306 ? 5.127 -4.547 -16.973 1.00 91.00 306 ASP A O 1
ATOM 2413 N N . LYS A 1 307 ? 3.182 -5.656 -17.128 1.00 92.00 307 LYS A N 1
ATOM 2414 C CA . LYS A 1 307 ? 3.756 -7.017 -17.069 1.00 92.00 307 LYS A CA 1
ATOM 2415 C C . LYS A 1 307 ? 3.811 -7.713 -18.435 1.00 92.00 307 LYS A C 1
ATOM 2417 O O . LYS A 1 307 ? 4.193 -8.880 -18.510 1.00 92.00 307 LYS A O 1
ATOM 2422 N N . ASP A 1 308 ? 3.431 -7.010 -19.501 1.00 93.56 308 ASP A N 1
ATOM 2423 C CA . ASP A 1 308 ? 3.272 -7.571 -20.849 1.00 93.56 308 ASP A CA 1
ATOM 2424 C C . ASP A 1 308 ? 4.504 -7.341 -21.741 1.00 93.56 308 ASP A C 1
ATOM 2426 O O . ASP A 1 308 ? 4.559 -7.787 -22.891 1.00 93.56 308 ASP A O 1
ATOM 2430 N N . SER A 1 309 ? 5.518 -6.664 -21.207 1.00 95.38 309 SER A N 1
ATOM 2431 C CA . SER A 1 309 ? 6.773 -6.366 -21.886 1.00 95.38 309 SER A CA 1
ATOM 2432 C C . SER A 1 309 ? 7.807 -7.497 -21.744 1.00 95.38 309 SER A C 1
ATOM 2434 O O . SER A 1 309 ? 7.740 -8.363 -20.866 1.00 95.38 309 SER A O 1
ATOM 2436 N N . ALA A 1 310 ? 8.803 -7.523 -22.633 1.00 96.31 310 ALA A N 1
ATOM 2437 C CA . ALA A 1 310 ? 9.831 -8.566 -22.628 1.00 96.31 310 ALA A CA 1
ATOM 2438 C C . ALA A 1 310 ? 11.182 -8.063 -23.140 1.00 96.31 310 ALA A C 1
ATOM 2440 O O . ALA A 1 310 ? 11.254 -7.167 -23.971 1.00 96.31 310 ALA A O 1
ATOM 2441 N N . VAL A 1 311 ? 12.270 -8.702 -22.715 1.00 96.19 311 VAL A N 1
ATOM 2442 C CA . VAL A 1 311 ? 13.612 -8.490 -23.269 1.00 96.19 311 VAL A CA 1
ATOM 2443 C C . VAL A 1 311 ? 13.966 -9.623 -24.216 1.00 96.19 311 VAL A C 1
ATOM 2445 O O . VAL A 1 311 ? 13.844 -10.796 -23.867 1.00 96.19 311 VAL A O 1
ATOM 2448 N N . TRP A 1 312 ? 14.393 -9.281 -25.427 1.00 95.50 312 TRP A N 1
ATOM 2449 C CA . TRP A 1 312 ? 14.784 -10.216 -26.478 1.00 95.50 312 TRP A CA 1
ATOM 2450 C C . TRP A 1 312 ? 16.296 -10.175 -26.706 1.00 95.50 312 TRP A C 1
ATOM 2452 O O . TRP A 1 312 ? 16.908 -9.105 -26.721 1.00 95.50 312 TRP A O 1
ATOM 2462 N N . ARG A 1 313 ? 16.890 -11.346 -26.935 1.00 94.25 313 ARG A N 1
ATOM 2463 C CA . ARG A 1 313 ? 18.261 -11.509 -27.415 1.00 94.25 313 ARG A CA 1
ATOM 2464 C C . ARG A 1 313 ? 18.281 -11.337 -28.922 1.00 94.25 313 ARG A C 1
ATOM 2466 O O . ARG A 1 313 ? 17.736 -12.155 -29.661 1.00 94.25 313 ARG A O 1
ATOM 2473 N N . MET A 1 314 ? 18.959 -10.307 -29.393 1.00 92.12 314 MET A N 1
ATOM 2474 C CA . MET A 1 314 ? 19.179 -10.109 -30.816 1.00 92.12 314 MET A CA 1
ATOM 2475 C C . MET A 1 314 ? 20.422 -10.888 -31.247 1.00 92.12 314 MET A C 1
ATOM 2477 O O . MET A 1 314 ? 21.529 -10.628 -30.780 1.00 92.12 314 MET A O 1
ATOM 2481 N N . LEU A 1 315 ? 20.241 -11.851 -32.147 1.00 86.50 315 LEU A N 1
ATOM 2482 C CA . LEU A 1 315 ? 21.343 -12.566 -32.790 1.00 86.50 315 LEU A CA 1
ATOM 2483 C C . LEU A 1 315 ? 21.788 -11.822 -34.063 1.00 86.50 315 LEU A C 1
ATOM 2485 O O . LEU A 1 315 ? 20.955 -11.196 -34.725 1.00 86.50 315 LEU A O 1
ATOM 2489 N N . PRO A 1 316 ? 23.078 -11.889 -34.446 1.00 83.81 316 PRO A N 1
ATOM 2490 C CA . PRO A 1 316 ? 24.151 -12.693 -33.844 1.00 83.81 316 PRO A CA 1
ATOM 2491 C C . PRO A 1 316 ? 24.970 -11.970 -32.760 1.00 83.81 316 PRO A C 1
ATOM 2493 O O . PRO A 1 316 ? 25.915 -12.547 -32.236 1.00 83.81 316 PRO A O 1
ATOM 2496 N N . ASN A 1 317 ? 24.673 -10.705 -32.460 1.00 85.81 317 ASN A N 1
ATOM 2497 C CA . ASN A 1 317 ? 25.520 -9.847 -31.624 1.00 85.81 317 ASN A CA 1
ATOM 2498 C C . ASN A 1 317 ? 25.183 -9.880 -30.124 1.00 85.81 317 ASN A C 1
ATOM 2500 O O . ASN A 1 317 ? 25.758 -9.101 -29.368 1.00 85.81 317 ASN A O 1
ATOM 2504 N N . ASP A 1 318 ? 24.256 -10.742 -29.705 1.00 85.62 318 ASP A N 1
ATOM 2505 C CA . ASP A 1 318 ? 23.785 -10.897 -28.325 1.00 85.62 318 ASP A CA 1
ATOM 2506 C C . ASP A 1 318 ? 23.289 -9.598 -27.681 1.00 85.62 318 ASP A C 1
ATOM 2508 O O . ASP A 1 318 ? 23.315 -9.440 -26.465 1.00 85.62 318 ASP A O 1
ATOM 2512 N N . MET A 1 319 ? 22.819 -8.648 -28.488 1.00 90.50 319 MET A N 1
ATOM 2513 C CA . MET A 1 319 ? 22.298 -7.384 -27.979 1.00 90.50 319 MET A CA 1
ATOM 2514 C C . MET A 1 319 ? 20.953 -7.618 -27.288 1.00 90.50 319 MET A C 1
ATOM 2516 O O . MET A 1 319 ? 20.049 -8.211 -27.875 1.00 90.50 319 MET A O 1
ATOM 2520 N N . ALA A 1 320 ? 20.799 -7.124 -26.061 1.00 93.31 320 ALA A N 1
ATOM 2521 C CA . ALA A 1 320 ? 19.506 -7.127 -25.392 1.00 93.31 320 ALA A CA 1
ATOM 2522 C C . ALA A 1 320 ? 18.614 -6.005 -25.957 1.00 93.31 320 ALA A C 1
ATOM 2524 O O . ALA A 1 320 ? 19.052 -4.867 -26.131 1.00 93.31 320 ALA A O 1
ATOM 2525 N N . ARG A 1 321 ? 17.355 -6.321 -26.255 1.00 95.12 321 ARG A N 1
ATOM 2526 C CA . ARG A 1 321 ? 16.338 -5.360 -26.694 1.00 95.12 321 ARG A CA 1
ATOM 2527 C C . ARG A 1 321 ? 15.122 -5.465 -25.794 1.00 95.12 321 ARG A C 1
ATOM 2529 O O . ARG A 1 321 ? 14.508 -6.522 -25.749 1.00 95.12 321 ARG A O 1
ATOM 2536 N N . ILE A 1 322 ? 14.753 -4.373 -25.141 1.00 96.50 322 ILE A N 1
ATOM 2537 C CA . ILE A 1 322 ? 13.490 -4.268 -24.414 1.00 96.50 322 ILE A CA 1
ATOM 2538 C C . ILE A 1 322 ? 12.398 -4.012 -25.450 1.00 96.50 322 ILE A C 1
ATOM 2540 O O . ILE A 1 322 ? 12.453 -3.018 -26.169 1.00 96.50 322 ILE A O 1
ATOM 2544 N N . VAL A 1 323 ? 11.449 -4.929 -25.561 1.00 96.44 323 VAL A N 1
ATOM 2545 C CA . VAL A 1 323 ? 10.246 -4.812 -26.384 1.00 96.44 323 VAL A CA 1
ATOM 2546 C C . VAL A 1 323 ? 9.112 -4.366 -25.472 1.00 96.44 323 VAL A C 1
ATOM 2548 O O . VAL A 1 323 ? 8.815 -5.039 -24.482 1.00 96.44 323 VAL A O 1
ATOM 2551 N N . LEU A 1 324 ? 8.527 -3.217 -25.800 1.00 96.12 324 LEU A N 1
ATOM 2552 C CA . LEU A 1 324 ? 7.491 -2.563 -25.009 1.00 96.12 324 LEU A CA 1
ATOM 2553 C C . LEU A 1 324 ? 6.121 -3.166 -25.342 1.00 96.12 324 LEU A C 1
ATOM 2555 O O . LEU A 1 324 ? 5.843 -3.489 -26.501 1.00 96.12 324 LEU A O 1
ATOM 2559 N N . SER A 1 325 ? 5.257 -3.300 -24.337 1.00 95.44 325 SER A N 1
ATOM 2560 C CA . SER A 1 325 ? 3.837 -3.582 -24.556 1.00 95.44 325 SER A CA 1
ATOM 2561 C C . SER A 1 325 ? 3.163 -2.417 -25.304 1.00 95.44 325 SER A C 1
ATOM 2563 O O . SER A 1 325 ? 3.706 -1.310 -25.327 1.00 95.44 325 SER A O 1
ATOM 2565 N N . PRO A 1 326 ? 1.966 -2.606 -25.894 1.00 94.12 326 PRO A N 1
ATOM 2566 C CA . PRO A 1 326 ? 1.241 -1.515 -26.550 1.00 94.12 326 PRO A CA 1
ATOM 2567 C C . PRO A 1 326 ? 0.994 -0.303 -25.638 1.00 94.12 326 PRO A C 1
ATOM 2569 O O . PRO A 1 326 ? 1.083 0.832 -26.097 1.00 94.12 326 PRO A O 1
ATOM 2572 N N . SER A 1 327 ? 0.722 -0.537 -24.351 1.00 92.12 327 SER A N 1
ATOM 2573 C CA . SER A 1 327 ? 0.466 0.521 -23.367 1.00 92.12 327 SER A CA 1
ATOM 2574 C C . SER A 1 327 ? 1.724 1.334 -23.068 1.00 92.12 327 SER A C 1
ATOM 2576 O O . SER A 1 327 ? 1.692 2.563 -23.109 1.00 92.12 327 SER A O 1
ATOM 2578 N N . VAL A 1 328 ? 2.848 0.650 -22.826 1.00 93.12 328 VAL A N 1
ATOM 2579 C CA . VAL A 1 328 ? 4.144 1.298 -22.576 1.00 93.12 328 VAL A CA 1
ATOM 2580 C C . VAL A 1 328 ? 4.639 2.002 -23.837 1.00 93.12 328 VAL A C 1
ATOM 2582 O O . VAL A 1 328 ? 5.213 3.081 -23.761 1.00 93.12 328 VAL A O 1
ATOM 2585 N N . HIS A 1 329 ? 4.417 1.406 -25.011 1.00 94.31 329 HIS A N 1
ATOM 2586 C CA . HIS A 1 329 ? 4.780 1.998 -26.294 1.00 94.31 329 HIS A CA 1
ATOM 2587 C C . HIS A 1 329 ? 4.010 3.302 -26.532 1.00 94.31 329 HIS A C 1
ATOM 2589 O O . HIS A 1 329 ? 4.636 4.300 -26.872 1.00 94.31 329 HIS A O 1
ATOM 2595 N N . HIS A 1 330 ? 2.702 3.335 -26.274 1.00 92.81 330 HIS A N 1
ATOM 2596 C CA . HIS 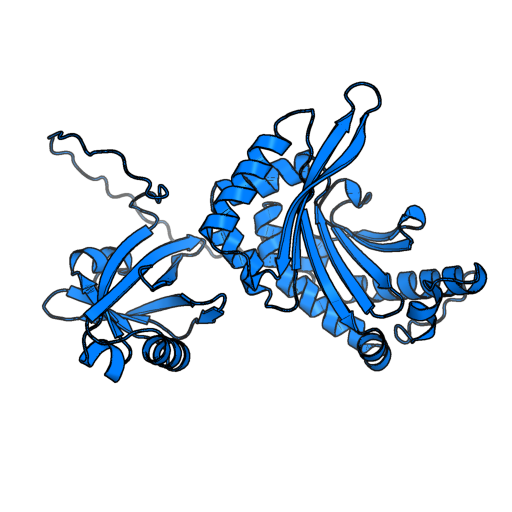A 1 330 ? 1.928 4.571 -26.406 1.00 92.81 330 HIS A CA 1
ATOM 2597 C C . HIS A 1 330 ? 2.445 5.676 -25.474 1.00 92.81 330 HIS A C 1
ATOM 2599 O O . HIS A 1 330 ? 2.715 6.782 -25.930 1.00 92.81 330 HIS A O 1
ATOM 2605 N N . TRP A 1 331 ? 2.695 5.347 -24.202 1.00 92.25 331 TRP A N 1
ATOM 2606 C CA . TRP A 1 331 ? 3.327 6.276 -23.260 1.00 92.25 331 TRP A CA 1
ATOM 2607 C C . TRP A 1 331 ? 4.700 6.761 -23.748 1.00 92.25 331 TRP A C 1
ATOM 2609 O O . TRP A 1 331 ? 5.008 7.948 -23.668 1.00 92.25 331 TRP A O 1
ATOM 2619 N N . TYR A 1 332 ? 5.520 5.858 -24.283 1.00 92.00 332 TYR A N 1
ATOM 2620 C CA . TYR A 1 332 ? 6.850 6.179 -24.791 1.00 92.00 332 TYR A CA 1
ATOM 2621 C C . TYR A 1 332 ? 6.799 7.134 -25.995 1.00 92.00 332 TYR A C 1
ATOM 2623 O O . TYR A 1 332 ? 7.646 8.014 -26.103 1.00 92.00 332 TYR A O 1
ATOM 2631 N N . GLU A 1 333 ? 5.801 7.003 -26.875 1.00 92.38 333 GLU A N 1
ATOM 2632 C CA . GLU A 1 333 ? 5.574 7.937 -27.989 1.00 92.38 333 GLU A CA 1
ATOM 2633 C C . GLU A 1 333 ? 5.099 9.318 -27.523 1.00 92.38 333 GLU A C 1
ATOM 2635 O O . GLU A 1 333 ? 5.484 10.322 -28.118 1.00 92.38 333 GLU A O 1
ATOM 2640 N N . ASP A 1 334 ? 4.294 9.371 -26.461 1.00 90.00 334 ASP A N 1
ATOM 2641 C CA . ASP A 1 334 ? 3.742 10.626 -25.943 1.00 90.00 334 ASP A CA 1
ATOM 2642 C C . ASP A 1 334 ? 4.774 11.451 -25.152 1.00 90.00 334 ASP A C 1
ATOM 2644 O O . ASP A 1 334 ? 4.649 12.674 -25.075 1.00 90.00 334 ASP A O 1
ATOM 2648 N N . ASN A 1 335 ? 5.794 10.800 -24.577 1.00 88.75 335 ASN A N 1
ATOM 2649 C CA . ASN A 1 335 ? 6.745 11.434 -23.654 1.00 88.75 335 ASN A CA 1
ATOM 2650 C C . ASN A 1 335 ? 8.155 11.643 -24.223 1.00 88.75 335 ASN A C 1
ATOM 2652 O O . ASN A 1 335 ? 8.934 12.373 -23.615 1.00 88.75 335 ASN A O 1
ATOM 2656 N N . PHE A 1 336 ? 8.499 11.035 -25.364 1.00 90.31 336 PHE A N 1
ATOM 2657 C CA . PHE A 1 336 ? 9.841 11.129 -25.947 1.00 90.31 336 PHE A CA 1
ATOM 2658 C C . PHE A 1 336 ? 9.811 11.519 -27.427 1.00 90.31 336 PHE A C 1
ATOM 2660 O O . PHE A 1 336 ? 9.025 11.016 -28.228 1.00 90.31 336 PHE A O 1
ATOM 2667 N N . SER A 1 337 ? 10.747 12.379 -27.808 1.00 89.50 337 SER A N 1
ATOM 2668 C CA . SER A 1 337 ? 11.033 12.816 -29.171 1.00 89.50 337 SER A CA 1
ATOM 2669 C C . SER A 1 337 ? 12.325 12.200 -29.716 1.00 89.50 337 SER A C 1
ATOM 2671 O O . SER A 1 337 ? 13.088 11.509 -29.037 1.00 89.50 337 SER A O 1
ATOM 2673 N N . GLU A 1 338 ? 12.577 12.414 -31.009 1.00 85.81 338 GLU A N 1
ATOM 2674 C CA . GLU A 1 338 ? 13.817 11.967 -31.640 1.00 85.81 338 GLU A CA 1
ATOM 2675 C C . GLU A 1 338 ? 15.034 12.664 -31.008 1.00 85.81 338 GLU A C 1
ATOM 2677 O O . GLU A 1 338 ? 15.106 13.891 -30.989 1.00 85.81 338 GLU A O 1
ATOM 2682 N N . ASN A 1 339 ? 16.042 11.872 -30.626 1.00 85.19 339 ASN A N 1
ATOM 2683 C CA . ASN A 1 339 ? 17.285 12.285 -29.953 1.00 85.19 339 ASN A CA 1
ATOM 2684 C C . ASN A 1 339 ? 17.181 12.588 -28.456 1.00 85.19 339 ASN A C 1
ATOM 2686 O O . ASN A 1 339 ? 18.221 12.886 -27.869 1.00 85.19 339 ASN A O 1
ATOM 2690 N N . ASP A 1 340 ? 16.006 12.435 -27.850 1.00 90.06 340 ASP A N 1
ATOM 2691 C CA . ASP A 1 340 ? 15.895 12.426 -26.393 1.00 90.06 340 ASP A CA 1
ATOM 2692 C C . ASP A 1 340 ? 16.670 11.234 -25.819 1.00 90.06 340 ASP A C 1
ATOM 2694 O O . ASP A 1 340 ? 16.996 10.266 -26.524 1.00 90.06 340 ASP A O 1
ATOM 2698 N N . GLU A 1 341 ? 16.977 11.286 -24.531 1.00 89.75 341 GLU A N 1
ATOM 2699 C CA . GLU A 1 341 ? 17.619 10.190 -23.817 1.00 89.75 341 GLU A CA 1
ATOM 2700 C C . GLU A 1 341 ? 16.642 9.595 -22.804 1.00 89.75 341 GLU A C 1
ATOM 2702 O O . GLU A 1 341 ? 15.884 10.299 -22.137 1.00 89.75 341 GLU A O 1
ATOM 2707 N N . ILE A 1 342 ? 16.621 8.264 -22.730 1.00 90.38 342 ILE A N 1
ATOM 2708 C CA . ILE A 1 342 ? 15.808 7.527 -21.767 1.00 90.38 342 ILE A CA 1
ATOM 2709 C C . ILE A 1 342 ? 16.715 6.836 -20.757 1.00 90.38 342 ILE A C 1
ATOM 2711 O O . ILE A 1 342 ? 17.608 6.062 -21.125 1.00 90.38 342 ILE A O 1
ATOM 2715 N N . HIS A 1 343 ? 16.445 7.088 -19.478 1.00 90.25 343 HIS A N 1
ATOM 2716 C CA . HIS A 1 343 ? 17.062 6.377 -18.370 1.00 90.25 343 HIS A CA 1
ATOM 2717 C C . HIS A 1 343 ? 16.341 5.051 -18.159 1.00 90.25 343 HIS A C 1
ATOM 2719 O O . HIS A 1 343 ? 15.131 4.997 -17.925 1.00 90.25 343 HIS A O 1
ATOM 2725 N N . VAL A 1 344 ? 17.110 3.970 -18.244 1.00 91.75 344 VAL A N 1
ATOM 2726 C CA . VAL A 1 344 ? 16.652 2.602 -18.036 1.00 91.75 344 VAL A CA 1
ATOM 2727 C C . VAL A 1 344 ? 17.342 2.053 -16.797 1.00 91.75 344 VAL A C 1
ATOM 2729 O O . VAL A 1 344 ? 18.527 1.720 -16.838 1.00 91.75 344 VAL A O 1
ATOM 2732 N N . THR A 1 345 ? 16.602 1.914 -15.702 1.00 90.88 345 THR A N 1
ATOM 2733 C CA . THR A 1 345 ? 17.096 1.254 -14.488 1.00 90.88 345 THR A CA 1
ATOM 2734 C C . THR A 1 345 ? 16.514 -0.145 -14.416 1.00 90.88 345 THR A C 1
ATOM 2736 O O . THR A 1 345 ? 15.302 -0.322 -14.333 1.00 90.88 345 THR A O 1
ATOM 2739 N N . VAL A 1 346 ? 17.376 -1.154 -14.462 1.00 91.88 346 VAL A N 1
ATOM 2740 C CA . VAL A 1 346 ? 16.997 -2.565 -14.413 1.00 91.88 346 VAL A CA 1
ATOM 2741 C C . VAL A 1 346 ? 17.331 -3.118 -13.037 1.00 91.88 346 VAL A C 1
ATOM 2743 O O . VAL A 1 346 ? 18.459 -2.988 -12.567 1.00 91.88 346 VAL A O 1
ATOM 2746 N N . THR A 1 347 ? 16.370 -3.777 -12.402 1.00 89.31 347 THR A N 1
ATOM 2747 C CA . THR A 1 347 ? 16.533 -4.382 -11.078 1.00 89.31 347 THR A CA 1
ATOM 2748 C C . THR A 1 347 ? 15.981 -5.801 -11.084 1.00 89.31 347 THR A C 1
ATOM 2750 O O . THR A 1 347 ? 14.886 -6.054 -11.588 1.00 89.31 347 THR A O 1
ATOM 2753 N N . ARG A 1 348 ? 16.738 -6.744 -10.521 1.00 88.56 348 ARG A N 1
ATOM 2754 C CA . ARG A 1 348 ? 16.262 -8.095 -10.231 1.00 88.56 348 ARG A CA 1
ATOM 2755 C C . ARG A 1 348 ? 15.642 -8.098 -8.838 1.00 88.56 348 ARG A C 1
ATOM 2757 O O . ARG A 1 348 ? 16.263 -7.672 -7.871 1.00 88.56 348 ARG A O 1
ATOM 2764 N N . LEU A 1 349 ? 14.412 -8.575 -8.763 1.00 83.88 349 LEU A N 1
ATOM 2765 C CA . LEU A 1 349 ? 13.616 -8.663 -7.551 1.00 83.88 349 LEU A CA 1
ATOM 2766 C C . LEU A 1 349 ? 13.637 -10.094 -6.994 1.00 83.88 349 LEU A C 1
ATOM 2768 O O . LEU A 1 349 ? 14.145 -11.027 -7.631 1.00 83.88 349 LEU A O 1
ATOM 2772 N N . ASP A 1 350 ? 13.078 -10.274 -5.795 1.00 69.75 350 ASP A N 1
ATOM 2773 C CA . ASP A 1 350 ? 12.873 -11.606 -5.224 1.00 69.75 350 ASP A CA 1
ATOM 2774 C C . ASP A 1 350 ? 11.996 -12.461 -6.171 1.00 69.75 350 ASP A C 1
ATOM 2776 O O . ASP A 1 350 ? 11.163 -11.946 -6.911 1.00 69.75 350 ASP A O 1
ATOM 2780 N N . ASP A 1 351 ? 12.233 -13.776 -6.202 1.00 70.56 351 ASP A N 1
ATOM 2781 C CA . ASP A 1 351 ? 11.660 -14.733 -7.173 1.00 70.56 351 ASP A CA 1
ATOM 2782 C C . ASP A 1 351 ? 12.135 -14.604 -8.640 1.00 70.56 351 ASP A C 1
ATOM 2784 O O . ASP A 1 351 ? 11.532 -15.197 -9.537 1.00 70.56 351 ASP A O 1
ATOM 2788 N N . ASP A 1 352 ? 13.279 -13.944 -8.882 1.00 79.88 352 ASP A N 1
ATOM 2789 C CA . ASP A 1 352 ? 13.927 -13.825 -10.208 1.00 79.88 352 ASP A CA 1
ATOM 2790 C C . ASP A 1 352 ? 13.121 -12.962 -11.207 1.00 79.88 352 ASP A C 1
ATOM 2792 O O . ASP A 1 352 ? 13.403 -12.938 -12.408 1.00 79.88 352 ASP A O 1
ATOM 2796 N N . GLU A 1 353 ? 12.125 -12.215 -10.725 1.00 87.44 353 GLU A N 1
ATOM 2797 C CA . GLU A 1 353 ? 11.429 -11.205 -11.520 1.00 87.44 353 GLU A CA 1
ATOM 2798 C C . GLU A 1 353 ? 12.368 -10.034 -11.847 1.00 87.44 353 GLU A C 1
ATOM 2800 O O . GLU A 1 353 ? 13.231 -9.666 -11.053 1.00 87.44 353 GLU A O 1
ATOM 2805 N N . ILE A 1 354 ? 12.219 -9.445 -13.035 1.00 90.88 354 ILE A N 1
ATOM 2806 C CA . ILE A 1 354 ? 13.013 -8.293 -13.465 1.00 90.88 354 ILE A CA 1
ATOM 2807 C C . ILE A 1 354 ? 12.077 -7.105 -13.644 1.00 90.88 354 ILE A C 1
ATOM 2809 O O . ILE A 1 354 ? 11.165 -7.163 -14.471 1.00 90.88 354 ILE A O 1
ATOM 2813 N N . GLN A 1 355 ? 12.335 -6.034 -12.897 1.00 91.75 355 GLN A N 1
ATOM 2814 C CA . GLN A 1 355 ? 11.689 -4.741 -13.071 1.00 91.75 355 GLN A CA 1
ATOM 2815 C C . GLN A 1 355 ? 12.598 -3.813 -13.879 1.00 91.75 355 GLN A C 1
ATOM 2817 O O . GLN A 1 355 ? 13.807 -3.758 -13.654 1.00 91.75 355 GLN A O 1
ATOM 2822 N N . ILE A 1 356 ? 12.010 -3.074 -14.814 1.00 93.44 356 ILE A N 1
ATOM 2823 C CA . ILE A 1 356 ? 12.674 -2.030 -15.589 1.00 93.44 356 ILE A CA 1
ATOM 2824 C C . ILE A 1 356 ? 11.935 -0.720 -15.345 1.00 93.44 356 ILE A C 1
ATOM 2826 O O . ILE A 1 356 ? 10.802 -0.565 -15.784 1.00 93.44 356 ILE A O 1
ATOM 2830 N N . SER A 1 357 ? 12.573 0.222 -14.666 1.00 90.38 357 SER A N 1
ATOM 2831 C CA . SER A 1 357 ? 12.050 1.575 -14.494 1.00 90.38 357 SER A CA 1
ATOM 2832 C C . SER A 1 357 ? 12.502 2.449 -15.661 1.00 90.38 357 SER A C 1
ATOM 2834 O O . SER A 1 357 ? 13.698 2.510 -15.960 1.00 90.38 357 SER A O 1
ATOM 2836 N N . LEU A 1 358 ? 11.546 3.107 -16.316 1.00 90.56 358 LEU A N 1
ATOM 2837 C CA . LEU A 1 358 ? 11.781 4.019 -17.434 1.00 90.56 358 LEU A CA 1
ATOM 2838 C C . LEU A 1 358 ? 11.525 5.457 -17.000 1.00 90.56 358 LEU A C 1
ATOM 2840 O O . LEU A 1 358 ? 10.490 5.737 -16.395 1.00 90.56 358 LEU A O 1
ATOM 2844 N N . ARG A 1 359 ? 12.457 6.361 -17.316 1.00 85.12 359 ARG A N 1
ATOM 2845 C CA . ARG A 1 359 ? 12.321 7.790 -17.007 1.00 85.12 359 ARG A CA 1
ATOM 2846 C C . ARG A 1 359 ? 12.913 8.687 -18.090 1.00 85.12 359 ARG A C 1
ATOM 2848 O O . ARG A 1 359 ? 13.921 8.296 -18.688 1.00 85.12 359 ARG A O 1
ATOM 2855 N N . PRO A 1 360 ? 12.322 9.868 -18.326 1.00 78.44 360 PRO A N 1
ATOM 2856 C CA . PRO A 1 360 ? 12.978 10.914 -19.098 1.00 78.44 360 PRO A CA 1
ATOM 2857 C C . PRO A 1 360 ? 14.218 11.435 -18.357 1.00 78.44 360 PRO A C 1
ATOM 2859 O O . PRO A 1 360 ? 14.251 11.425 -17.125 1.00 78.44 360 PRO A O 1
ATOM 2862 N N . GLU A 1 361 ? 15.247 11.837 -19.106 1.00 67.62 361 GLU A N 1
ATOM 2863 C CA . GLU A 1 361 ? 16.333 12.668 -18.571 1.00 67.62 361 GLU A CA 1
ATOM 2864 C C . GLU A 1 361 ? 15.780 14.091 -18.361 1.00 67.62 361 GLU A C 1
ATOM 2866 O O . GLU A 1 361 ? 15.152 14.634 -19.273 1.00 67.62 361 GLU A O 1
ATOM 2871 N N . GLU A 1 362 ? 15.927 14.645 -17.151 1.00 53.00 362 GLU A N 1
ATOM 2872 C CA . GLU A 1 362 ? 15.489 16.017 -16.818 1.00 53.00 362 GLU A CA 1
ATOM 2873 C C . GLU A 1 362 ? 16.377 17.101 -17.441 1.00 53.00 362 GLU A C 1
ATOM 2875 O O . GLU A 1 362 ? 17.623 16.957 -17.399 1.00 53.00 362 GLU A O 1
#

Secondary structure (DSSP, 8-state):
----PPP----HHHHHTTSTT--HHHHHHHHHHHHHHHHHHHHHS-HHHHHH--EEEEETTTTEEEEESSSSGGGS-EEEEEEETTEEEEEEEE--HHHHHHHHHHHHHSHHHHHHHHHTT-TTEEEEEEEEEEPTTT--EEEEEEEEEEEGGG--HHHHHHHHHHHHHHTTSTTEE--EEEEEEEEHHHHHHTGGGHHHHHHHHHHHHHHHHHHHH-------------PPP-PPPP-----------------TTTEEEEEEE--HHHHHHTEEE--GGGHHHH-SSTT--EEEEEEEETTEEEEEEEEEEETTTTEEEEEPPHHHHHHHHHH--TT-EEEEEEEEPGGG-EEEEEEE--